Protein AF-A0A382GG70-F1 (afdb_monomer_lite)

Foldseek 3Di:
DPPFKDKDFPDPDFPQWAQADDDDPNRINPVRTPCVVGIDIDTRPPAAEFDCDPPFPGHDPPHPHYPVQGQPDELVRCCVVQVQQLPVVHPQVAKAAFHKYKFKFDAWDDPVVVVAWIWTWGAHPVGRIETETERPDDLCPDPPRVQQHPPPNLKIFMWMAGAIWGADNSGIYGYHYDPVRTGTDDIARLQFDWDFDQVDDAKDKAKDPDAAALVVQGFIWIKMWDHAQKFKWKFKFAPVRHGFATLDTDTHRTTTMGTQDDRNSTHSCHGPVRHRDDWDKMKIKMWIQHDVVRDIHIDIDIYTYDHDDD

pLDDT: mean 90.36, std 8.24, range [50.81, 98.44]

Radius of gyration: 28.44 Å; chains: 1; bounding box: 58×83×62 Å

Organism: NCBI:txid408172

Sequence (310 aa):
HGEDSTFMRISAEEIGENPTGGNGITGHNETSENLSESWQVILSPHIVYGCLNESAENYNPSANTDDGKCVDLTIQQIYSQYEDAITVPCDEGLSISGTTTMGLVVSYQDKSSSGGPKIITIEDNNGYQLDAVIWEWDPMSSETISQYVDHYNPTEYYVLIEGTLGVYNCSFQLEVAGEDDIIYYSEYSPQGNFIQDTTIVNVKINPAPFVIIPSMGERLDYSYSFPDDSRVIVRIFDLGGRFVTTLVDSYFKDGGSVMRDTDNAEWDGRDHLGQIVSPGTYIMHIEANQFHSGKSFNDYAPVVVGVRSN

Secondary structure (DSSP, 8-state):
--TTEEEEES-SS--S-BSSSSSSTTS-BGGG--HHHHEEEEEPP---BSB--TTSTTB-TT--B--S------HHHHHHHHHHHHSSSP-TT-EEEEEEEEEEEEEEEE-GGGT--EEEEEE-TTS-EEEEEESSS-GGG-TTTHHHH-TT-SSEEEEEEEEEEEEETTEEEEE--SGGGEEEEEEE-TT-EEEE-TT--S-EEEE-SSEE-GGGT--B-EEEEE-SSEEEEEEEEETT--EEEEEEEEEESS-EEEEESSTT-SB-SB-TTSPBPPSEEEEEEEEEEETTT--EEEEEEEEEE-----

Structure (mmCIF, N/CA/C/O backbone):
data_AF-A0A382GG70-F1
#
_entry.id   AF-A0A382GG70-F1
#
loop_
_atom_site.group_PDB
_atom_site.id
_atom_site.type_symbol
_atom_site.label_atom_id
_atom_site.label_alt_id
_atom_site.label_comp_id
_atom_site.label_asym_id
_atom_site.label_entity_id
_atom_site.label_seq_id
_atom_site.pdbx_PDB_ins_code
_atom_site.Cartn_x
_atom_site.Cartn_y
_atom_site.Cartn_z
_atom_site.occupancy
_atom_site.B_iso_or_equiv
_atom_site.auth_seq_id
_atom_site.auth_comp_id
_atom_site.auth_asym_id
_atom_site.auth_atom_id
_atom_site.pdbx_PDB_model_num
ATOM 1 N N . HIS A 1 1 ? -8.132 -38.458 -4.685 1.00 50.81 1 HIS A N 1
ATOM 2 C CA . HIS A 1 1 ? -7.182 -37.471 -5.218 1.00 50.81 1 HIS A CA 1
ATOM 3 C C . HIS A 1 1 ? -7.395 -36.196 -4.423 1.00 50.81 1 HIS A C 1
ATOM 5 O O . HIS A 1 1 ? -8.486 -35.642 -4.503 1.00 50.81 1 HIS A O 1
ATOM 11 N N . GLY A 1 2 ? -6.444 -35.835 -3.561 1.00 54.91 2 GLY A N 1
ATOM 12 C CA . GLY A 1 2 ? -6.381 -34.491 -2.972 1.00 54.91 2 GLY A CA 1
ATOM 13 C C . GLY A 1 2 ? -5.634 -33.545 -3.912 1.00 54.91 2 GLY A C 1
ATOM 14 O O . GLY A 1 2 ? -5.073 -34.016 -4.900 1.00 54.91 2 GLY A O 1
ATOM 15 N N . GLU A 1 3 ? -5.628 -32.246 -3.623 1.00 59.22 3 GLU A N 1
ATOM 16 C CA . GLU A 1 3 ? -4.947 -31.228 -4.444 1.00 59.22 3 GLU A CA 1
ATOM 17 C C . GLU A 1 3 ? -3.446 -31.526 -4.663 1.00 59.22 3 GLU A C 1
ATOM 19 O O . GLU A 1 3 ? -2.925 -31.230 -5.733 1.00 59.22 3 GLU A O 1
ATOM 24 N N . ASP A 1 4 ? -2.796 -32.257 -3.746 1.00 69.25 4 ASP A N 1
ATOM 25 C CA . ASP A 1 4 ? -1.342 -32.508 -3.769 1.00 69.25 4 ASP A CA 1
ATOM 26 C C . ASP A 1 4 ? -0.931 -33.951 -4.121 1.00 69.25 4 ASP A C 1
ATOM 28 O O . ASP A 1 4 ? 0.158 -34.410 -3.772 1.00 69.25 4 ASP A O 1
ATOM 32 N N . SER A 1 5 ? -1.794 -34.738 -4.766 1.00 75.62 5 SER A N 1
ATOM 33 C CA . SER A 1 5 ? -1.514 -36.168 -4.986 1.00 75.62 5 SER A CA 1
ATOM 34 C C . SER A 1 5 ? -2.012 -36.655 -6.334 1.00 75.62 5 SER A C 1
ATOM 36 O O . SER A 1 5 ? -3.187 -36.475 -6.610 1.00 75.62 5 SER A O 1
ATOM 38 N N . THR A 1 6 ? -1.179 -37.338 -7.120 1.00 77.19 6 THR A N 1
ATOM 39 C CA . THR A 1 6 ? -1.583 -37.949 -8.399 1.00 77.19 6 THR A CA 1
ATOM 40 C C . THR A 1 6 ? -1.376 -39.464 -8.394 1.00 77.19 6 THR A C 1
ATOM 42 O O . THR A 1 6 ? -0.576 -39.999 -7.623 1.00 77.19 6 THR A O 1
ATOM 45 N N . PHE A 1 7 ? -2.127 -40.177 -9.234 1.00 82.38 7 PHE A N 1
ATOM 46 C CA . PHE A 1 7 ? -1.981 -41.620 -9.408 1.00 82.38 7 PHE A CA 1
ATOM 47 C C . PHE A 1 7 ? -0.938 -41.901 -10.489 1.00 82.38 7 PHE A C 1
ATOM 49 O O . PHE A 1 7 ? -1.082 -41.477 -11.634 1.00 82.38 7 PHE A O 1
ATOM 56 N N . MET A 1 8 ? 0.100 -42.647 -10.129 1.00 82.31 8 MET A N 1
ATOM 57 C CA . MET A 1 8 ? 1.122 -43.127 -11.050 1.00 82.31 8 MET A CA 1
ATOM 58 C C . MET A 1 8 ? 1.038 -44.648 -11.129 1.00 82.31 8 MET A C 1
ATOM 60 O O . MET A 1 8 ? 1.011 -45.331 -10.104 1.00 82.31 8 MET A O 1
ATOM 64 N N . ARG A 1 9 ? 1.022 -45.185 -12.350 1.00 84.38 9 ARG A N 1
ATOM 65 C CA . ARG A 1 9 ? 1.081 -46.631 -12.568 1.00 84.38 9 ARG A CA 1
ATOM 66 C C . ARG A 1 9 ? 2.462 -47.148 -12.159 1.00 84.38 9 ARG A C 1
ATOM 68 O O . ARG A 1 9 ? 3.471 -46.599 -12.597 1.00 84.38 9 ARG A O 1
ATOM 75 N N . ILE A 1 10 ? 2.510 -48.185 -11.326 1.00 83.12 10 ILE A N 1
ATOM 76 C CA . ILE A 1 10 ? 3.765 -48.777 -10.829 1.00 83.12 10 ILE A CA 1
ATOM 77 C C . ILE A 1 10 ? 4.470 -49.552 -11.951 1.00 83.12 10 ILE A C 1
ATOM 79 O O . ILE A 1 10 ? 5.696 -49.571 -12.032 1.00 83.12 10 ILE A O 1
ATOM 83 N N . SER A 1 11 ? 3.689 -50.191 -12.823 1.00 76.06 11 SER A N 1
ATOM 84 C CA . SER A 1 11 ? 4.164 -51.098 -13.866 1.00 76.06 11 SER A CA 1
ATOM 85 C C . SER A 1 11 ? 3.199 -51.114 -15.052 1.00 76.06 11 SER A C 1
ATOM 87 O O . SER A 1 11 ? 2.027 -50.796 -14.901 1.00 76.06 11 SER A O 1
ATOM 89 N N . ALA A 1 12 ? 3.677 -51.501 -16.236 1.00 74.62 12 ALA A N 1
ATOM 90 C CA . ALA A 1 12 ? 2.809 -51.781 -17.381 1.00 74.62 12 ALA A CA 1
ATOM 91 C C . ALA A 1 12 ? 2.093 -53.144 -17.277 1.00 74.62 12 ALA A C 1
ATOM 93 O O . ALA A 1 12 ? 1.240 -53.438 -18.109 1.00 74.62 12 ALA A O 1
ATOM 94 N N . GLU A 1 13 ? 2.460 -53.969 -16.291 1.00 76.50 13 GLU A N 1
ATOM 95 C CA . GLU A 1 13 ? 1.815 -55.249 -16.001 1.00 76.50 13 GLU A CA 1
ATOM 96 C C . GLU A 1 13 ? 0.549 -55.049 -15.162 1.00 76.50 13 GLU A C 1
ATOM 98 O O . GLU A 1 13 ? 0.570 -54.384 -14.125 1.00 76.50 13 GLU A O 1
ATOM 103 N N . GLU A 1 14 ? -0.544 -55.660 -15.608 1.00 73.12 14 GLU A N 1
ATOM 104 C CA . GLU A 1 14 ? -1.851 -55.626 -14.948 1.00 73.12 14 GLU A CA 1
ATOM 105 C C . GLU A 1 14 ? -1.940 -56.742 -13.915 1.00 73.12 14 GLU A C 1
ATOM 107 O O . GLU A 1 14 ? -1.609 -57.899 -14.189 1.00 73.12 14 GLU A O 1
ATOM 112 N N . ILE A 1 15 ? -2.374 -56.398 -12.702 1.00 77.81 15 ILE A N 1
ATOM 113 C CA . ILE A 1 15 ? -2.395 -57.321 -11.566 1.00 77.81 15 ILE A CA 1
ATOM 114 C C . ILE A 1 15 ? -3.840 -57.664 -11.213 1.00 77.81 15 ILE A C 1
ATOM 116 O O . ILE A 1 15 ? -4.671 -56.782 -11.010 1.00 77.81 15 ILE A O 1
ATOM 120 N N . GLY A 1 16 ? -4.135 -58.961 -11.091 1.00 75.06 16 GLY A N 1
ATOM 121 C CA . GLY A 1 16 ? -5.429 -59.446 -10.596 1.00 75.06 16 GLY A CA 1
ATOM 122 C C . GLY A 1 16 ? -6.588 -59.367 -11.595 1.00 75.06 16 GLY A C 1
ATOM 123 O O . GLY A 1 16 ? -7.733 -59.568 -11.199 1.00 75.06 16 GLY A O 1
ATOM 124 N N . GLU A 1 17 ? -6.303 -59.112 -12.871 1.00 79.00 17 GLU A N 1
ATOM 125 C CA . GLU A 1 17 ? -7.314 -59.017 -13.922 1.00 79.00 17 GLU A CA 1
ATOM 126 C C . GLU A 1 17 ? -7.911 -60.392 -14.295 1.00 79.00 17 GLU A C 1
ATOM 128 O O . GLU A 1 17 ? -7.212 -61.407 -14.375 1.00 79.00 17 GLU A O 1
ATOM 133 N N . ASN A 1 18 ? -9.218 -60.439 -14.569 1.00 78.00 18 ASN A N 1
ATOM 134 C CA . ASN A 1 18 ? -9.862 -61.616 -15.145 1.00 78.00 18 ASN A CA 1
ATOM 135 C C . ASN A 1 18 ? -9.543 -61.729 -16.649 1.00 78.00 18 ASN A C 1
ATOM 137 O O . ASN A 1 18 ? -9.935 -60.851 -17.421 1.00 78.00 18 ASN A O 1
ATOM 141 N N . PRO A 1 19 ? -8.960 -62.852 -17.111 1.00 75.50 19 PRO A N 1
ATOM 142 C CA . PRO A 1 19 ? -8.458 -62.993 -18.481 1.00 75.50 19 PRO A CA 1
ATOM 143 C C . PRO A 1 19 ? -9.557 -63.198 -19.536 1.00 75.50 19 PRO A C 1
ATOM 145 O O . PRO A 1 19 ? -9.267 -63.373 -20.716 1.00 75.50 19 PRO A O 1
ATOM 148 N N . THR A 1 20 ? -10.830 -63.251 -19.135 1.00 76.75 20 THR A N 1
ATOM 149 C CA . THR A 1 20 ? -11.948 -63.537 -20.041 1.00 76.75 20 THR A CA 1
ATOM 150 C C . THR A 1 20 ? -13.197 -62.763 -19.655 1.00 76.75 20 THR A C 1
ATOM 152 O O . THR A 1 20 ? -13.479 -62.595 -18.469 1.00 76.75 20 THR A O 1
ATOM 155 N N . GLY A 1 21 ? -14.010 -62.416 -20.655 1.00 74.69 21 GLY A N 1
ATOM 156 C CA . GLY A 1 21 ? -15.344 -61.844 -20.447 1.00 74.69 21 GLY A CA 1
ATOM 157 C C . GLY A 1 21 ? -15.339 -60.336 -20.219 1.00 74.69 21 GLY A C 1
ATOM 158 O O . GLY A 1 21 ? -16.271 -59.818 -19.607 1.00 74.69 21 GLY A O 1
ATOM 159 N N . GLY A 1 22 ? -14.298 -59.650 -20.684 1.00 75.06 22 GLY A N 1
ATOM 160 C CA . GLY A 1 22 ? -14.134 -58.224 -20.475 1.00 75.06 22 GLY A CA 1
ATOM 161 C C . GLY A 1 22 ? -14.137 -57.378 -21.742 1.00 75.06 22 GLY A C 1
ATOM 162 O O . GLY A 1 22 ? -14.420 -57.849 -22.844 1.00 75.06 22 GLY A O 1
ATOM 163 N N . ASN A 1 23 ? -13.873 -56.092 -21.542 1.00 74.94 23 ASN A N 1
ATOM 164 C CA . ASN A 1 23 ? -13.916 -55.022 -22.535 1.00 74.94 23 ASN A CA 1
ATOM 165 C C . ASN A 1 23 ? -12.528 -54.615 -23.068 1.00 74.94 23 ASN A C 1
ATOM 167 O O . ASN A 1 23 ? -12.441 -53.638 -23.812 1.00 74.94 23 ASN A O 1
ATOM 171 N N . GLY A 1 24 ? -11.473 -55.342 -22.697 1.00 70.69 24 GLY A N 1
ATOM 172 C CA . GLY A 1 24 ? -10.102 -55.110 -23.136 1.00 70.69 24 GLY A CA 1
ATOM 173 C C . GLY A 1 24 ? -9.831 -55.553 -24.570 1.00 70.69 24 GLY A C 1
ATOM 174 O O . GLY A 1 24 ? -10.514 -56.423 -25.117 1.00 70.69 24 GLY A O 1
ATOM 175 N N . ILE A 1 25 ? -8.792 -54.988 -25.192 1.00 72.06 25 ILE A N 1
ATOM 176 C CA . ILE A 1 25 ? -8.402 -55.315 -26.580 1.00 72.06 25 ILE A CA 1
ATOM 177 C C . ILE A 1 25 ? -7.950 -56.777 -26.739 1.00 72.06 25 ILE A C 1
ATOM 179 O O . ILE A 1 25 ? -8.076 -57.360 -27.815 1.00 72.06 25 ILE A O 1
ATOM 183 N N . THR A 1 26 ? -7.471 -57.388 -25.656 1.00 77.31 26 THR A N 1
ATOM 184 C CA . THR A 1 26 ? -7.099 -58.808 -25.557 1.00 77.31 26 THR A CA 1
ATOM 185 C C . THR A 1 26 ? -8.249 -59.697 -25.062 1.00 77.31 26 THR A C 1
ATOM 187 O O . THR A 1 26 ? -8.077 -60.909 -24.950 1.00 77.31 26 THR A O 1
ATOM 190 N N . GLY A 1 27 ? -9.436 -59.131 -24.802 1.00 71.75 27 GLY A N 1
ATOM 191 C CA . GLY A 1 27 ? -10.614 -59.840 -24.280 1.00 71.75 27 GLY A CA 1
ATOM 192 C C . GLY A 1 27 ? -10.642 -60.009 -22.756 1.00 71.75 27 GLY A C 1
ATOM 193 O O . GLY A 1 27 ? -11.562 -60.648 -22.225 1.00 71.75 27 GLY A O 1
ATOM 194 N N . HIS A 1 28 ? -9.657 -59.438 -22.063 1.00 79.69 28 HIS A N 1
ATOM 195 C CA . HIS A 1 28 ? -9.610 -59.380 -20.609 1.00 79.69 28 HIS A CA 1
ATOM 196 C C . HIS A 1 28 ? -10.554 -58.301 -20.035 1.00 79.69 28 HIS A C 1
ATOM 198 O O . HIS A 1 28 ? -11.085 -57.463 -20.775 1.00 79.69 28 HIS A O 1
ATOM 204 N N . ASN A 1 29 ? -10.843 -58.372 -18.730 1.00 79.62 29 ASN A N 1
ATOM 205 C CA . ASN A 1 29 ? -11.698 -57.420 -18.015 1.00 79.62 29 ASN A CA 1
ATOM 206 C C . ASN A 1 29 ? -10.903 -56.320 -17.307 1.00 79.62 29 ASN A C 1
ATOM 208 O O . ASN A 1 29 ? -10.646 -56.404 -16.105 1.00 79.62 29 ASN A O 1
ATOM 212 N N . GLU A 1 30 ? -10.699 -55.227 -18.035 1.00 74.00 30 GLU A N 1
ATOM 213 C CA . GLU A 1 30 ? -9.968 -54.022 -17.621 1.00 74.00 30 GLU A CA 1
ATOM 214 C C . GLU A 1 30 ? -10.487 -53.412 -16.305 1.00 74.00 30 GLU A C 1
ATOM 216 O O . GLU A 1 30 ? -9.768 -52.742 -15.575 1.00 74.00 30 GLU A O 1
ATOM 221 N N . THR A 1 31 ? -11.758 -53.648 -15.956 1.00 76.69 31 THR A N 1
ATOM 222 C CA . THR A 1 31 ? -12.357 -53.132 -14.708 1.00 76.69 31 THR A CA 1
ATOM 223 C C . THR A 1 31 ? -12.092 -54.006 -13.481 1.00 76.69 31 THR A C 1
ATOM 225 O O . THR A 1 31 ? -12.519 -53.661 -12.380 1.00 76.69 31 THR A O 1
ATOM 228 N N . SER A 1 32 ? -11.425 -55.149 -13.659 1.00 80.12 32 SER A N 1
ATOM 229 C CA . SER A 1 32 ? -11.103 -56.098 -12.586 1.00 80.12 32 SER A CA 1
ATOM 230 C C . SER A 1 32 ? -9.663 -56.010 -12.084 1.00 80.12 32 SER A C 1
ATOM 232 O O . SER A 1 32 ? -9.294 -56.775 -11.198 1.00 80.12 32 SER A O 1
ATOM 234 N N . GLU A 1 33 ? -8.871 -55.075 -12.612 1.00 79.94 33 GLU A N 1
ATOM 235 C CA . GLU A 1 33 ? -7.517 -54.813 -12.131 1.00 79.94 33 GLU A CA 1
ATOM 236 C C . GLU A 1 33 ? -7.514 -54.424 -10.640 1.00 79.94 33 GLU A C 1
ATOM 238 O O . GLU A 1 33 ? -8.332 -53.627 -10.165 1.00 79.94 33 GLU A O 1
ATOM 243 N N . ASN A 1 34 ? -6.552 -54.962 -9.889 1.00 84.06 34 ASN A N 1
ATOM 244 C CA . ASN A 1 34 ? -6.295 -54.548 -8.519 1.00 84.06 34 ASN A CA 1
ATOM 245 C C . ASN A 1 34 ? -5.516 -53.227 -8.499 1.00 84.06 34 ASN A C 1
ATOM 247 O O . ASN A 1 34 ? -4.292 -53.195 -8.359 1.00 84.06 34 ASN A O 1
ATOM 251 N N . LEU A 1 35 ? -6.261 -52.124 -8.569 1.00 81.25 35 LEU A N 1
ATOM 252 C CA . LEU A 1 35 ? -5.703 -50.772 -8.574 1.00 81.25 35 LEU A CA 1
ATOM 253 C C . LEU A 1 35 ? -4.807 -50.468 -7.361 1.00 81.25 35 LEU A C 1
ATOM 255 O O . LEU A 1 35 ? -3.920 -49.631 -7.464 1.00 81.25 35 LEU A O 1
ATOM 259 N N . SER A 1 36 ? -5.004 -51.138 -6.219 1.00 80.75 36 SER A N 1
ATOM 260 C CA . SER A 1 36 ? -4.171 -50.921 -5.025 1.00 80.75 36 SER A CA 1
ATOM 261 C C . SER A 1 36 ? -2.767 -51.528 -5.121 1.00 80.75 36 SER A C 1
ATOM 263 O O . SER A 1 36 ? -1.890 -51.151 -4.347 1.00 80.75 36 SER A O 1
ATOM 265 N N . GLU A 1 37 ? -2.554 -52.448 -6.065 1.00 81.81 37 GLU A N 1
ATOM 266 C CA . GLU A 1 37 ? -1.271 -53.121 -6.295 1.00 81.81 37 GLU A CA 1
ATOM 267 C C . GLU A 1 37 ? -0.576 -52.650 -7.578 1.00 81.81 37 GLU A C 1
ATOM 269 O O . GLU A 1 37 ? 0.648 -52.732 -7.661 1.00 81.81 37 GLU A O 1
ATOM 274 N N . SER A 1 38 ? -1.319 -52.145 -8.568 1.00 83.06 38 SER A N 1
ATOM 275 C CA . SER A 1 38 ? -0.753 -51.669 -9.839 1.00 83.06 38 SER A CA 1
ATOM 276 C C . SER A 1 38 ? -0.605 -50.147 -9.935 1.00 83.06 38 SER A C 1
ATOM 278 O O . SER A 1 38 ? 0.112 -49.650 -10.811 1.00 83.06 38 SER A O 1
ATOM 280 N N . TRP A 1 39 ? -1.201 -49.393 -9.006 1.00 84.25 39 TRP A N 1
ATOM 281 C CA . TRP A 1 39 ? -1.078 -47.940 -8.919 1.00 84.25 39 TRP A CA 1
ATOM 282 C C . TRP A 1 39 ? -0.562 -47.505 -7.553 1.00 84.25 39 TRP A C 1
ATOM 284 O O . TRP A 1 39 ? -0.931 -48.047 -6.515 1.00 84.25 39 TRP A O 1
ATOM 294 N N . GLN A 1 40 ? 0.268 -46.468 -7.559 1.00 87.38 40 GLN A N 1
ATOM 295 C CA . GLN A 1 40 ? 0.688 -45.764 -6.358 1.00 87.38 40 GLN A CA 1
ATOM 296 C C . GLN A 1 40 ? 0.191 -44.323 -6.401 1.00 87.38 40 GLN A C 1
ATOM 298 O O . GLN A 1 40 ? 0.079 -43.709 -7.464 1.00 87.38 40 GLN A O 1
ATOM 303 N N . VAL A 1 41 ? -0.078 -43.770 -5.225 1.00 83.31 41 VAL A N 1
ATOM 304 C CA . VAL A 1 41 ? -0.307 -42.337 -5.067 1.00 83.31 41 VAL A CA 1
ATOM 305 C C . VAL A 1 41 ? 1.050 -41.689 -4.840 1.00 83.31 41 VAL A C 1
ATOM 307 O O . VAL A 1 41 ? 1.715 -41.989 -3.849 1.00 83.31 41 VAL A O 1
ATOM 310 N N . ILE A 1 42 ? 1.466 -40.817 -5.752 1.00 79.94 42 ILE A N 1
ATOM 311 C CA . ILE A 1 42 ? 2.633 -39.961 -5.542 1.00 79.94 42 ILE A CA 1
ATOM 312 C C . ILE A 1 42 ? 2.162 -38.584 -5.096 1.00 79.94 42 ILE A C 1
ATOM 314 O O . ILE A 1 42 ? 1.114 -38.101 -5.530 1.00 79.94 42 ILE A O 1
ATOM 318 N N . LEU A 1 43 ? 2.954 -37.946 -4.243 1.00 76.25 43 LEU A N 1
ATOM 319 C CA . LEU A 1 43 ? 2.767 -36.537 -3.936 1.00 76.25 43 LEU A CA 1
ATOM 320 C C . LEU A 1 43 ? 3.191 -35.731 -5.165 1.00 76.25 43 LEU A C 1
ATOM 322 O O . LEU A 1 43 ? 4.301 -35.915 -5.671 1.00 76.25 43 LEU A O 1
ATOM 326 N N . SER A 1 44 ? 2.304 -34.871 -5.657 1.00 69.31 44 SER A N 1
ATOM 327 C CA . SER A 1 44 ? 2.720 -33.833 -6.594 1.00 69.31 44 SER A CA 1
ATOM 328 C C . SER A 1 44 ? 3.588 -32.861 -5.797 1.00 69.31 44 SER A C 1
ATOM 330 O O . SER A 1 44 ? 3.136 -32.421 -4.737 1.00 69.31 44 SER A O 1
ATOM 332 N N . PRO A 1 45 ? 4.829 -32.546 -6.216 1.00 70.06 45 PRO A N 1
ATOM 333 C CA . PRO A 1 45 ? 5.584 -31.509 -5.534 1.00 70.06 45 PRO A CA 1
ATOM 334 C C . PRO A 1 45 ? 4.760 -30.226 -5.620 1.00 70.06 45 PRO A C 1
ATOM 336 O O . PRO A 1 45 ? 4.374 -29.802 -6.708 1.00 70.06 45 PRO A O 1
ATOM 339 N N . HIS A 1 46 ? 4.432 -29.664 -4.462 1.00 73.44 46 HIS A N 1
ATOM 340 C CA . HIS A 1 46 ? 3.762 -28.380 -4.384 1.00 73.44 46 HIS A CA 1
ATOM 341 C C . HIS A 1 46 ? 4.712 -27.340 -4.986 1.00 73.44 46 HIS A C 1
ATOM 343 O O . HIS A 1 46 ? 5.785 -27.097 -4.432 1.00 73.44 46 HIS A O 1
ATOM 349 N N . ILE A 1 47 ? 4.379 -26.814 -6.166 1.00 80.25 47 ILE A N 1
ATOM 350 C CA . ILE A 1 47 ? 5.194 -25.803 -6.838 1.00 80.25 47 ILE A CA 1
ATOM 351 C C . ILE A 1 47 ? 4.856 -24.458 -6.208 1.00 80.25 47 ILE A C 1
ATOM 353 O O . ILE A 1 47 ? 3.722 -23.995 -6.304 1.00 80.25 47 ILE A O 1
ATOM 357 N N . VAL A 1 48 ? 5.852 -23.847 -5.573 1.00 83.00 48 VAL A N 1
ATOM 358 C CA . VAL A 1 48 ? 5.756 -22.487 -5.046 1.00 83.00 48 VAL A CA 1
ATOM 359 C C . VAL A 1 48 ? 6.567 -2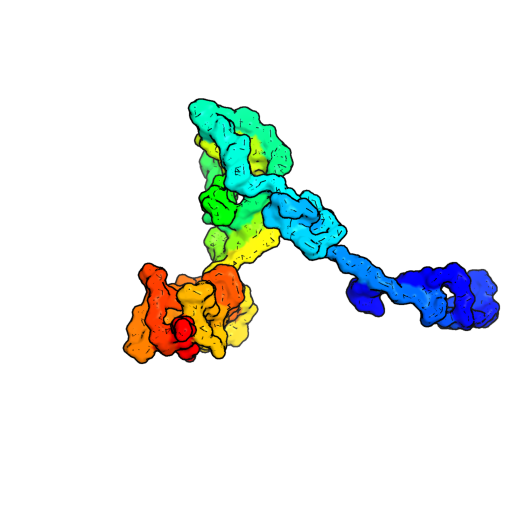1.602 -5.975 1.00 83.00 48 VAL A C 1
ATOM 361 O O . VAL A 1 48 ? 7.790 -21.741 -6.053 1.00 83.00 48 VAL A O 1
ATOM 364 N N . TYR A 1 49 ? 5.869 -20.728 -6.691 1.00 85.19 49 TYR A N 1
ATOM 365 C CA . TYR A 1 49 ? 6.484 -19.719 -7.541 1.00 85.19 49 TYR A CA 1
ATOM 366 C C . TYR A 1 49 ? 6.982 -18.536 -6.703 1.00 85.19 49 TYR A C 1
ATOM 368 O O . TYR A 1 49 ? 6.348 -18.156 -5.715 1.00 85.19 49 TYR A O 1
ATOM 376 N N . GLY A 1 50 ? 8.117 -17.967 -7.093 1.00 87.75 50 GLY A N 1
ATOM 377 C CA . GLY A 1 50 ? 8.659 -16.743 -6.512 1.00 87.75 50 GLY A CA 1
ATOM 378 C C . GLY A 1 50 ? 10.129 -16.555 -6.863 1.00 87.75 50 GLY A C 1
ATOM 379 O O . GLY A 1 50 ? 10.780 -17.477 -7.357 1.00 87.75 50 GLY A O 1
ATOM 380 N N . CYS A 1 51 ? 10.665 -15.378 -6.555 1.00 93.00 51 CYS A N 1
ATOM 381 C CA . CYS A 1 51 ? 12.066 -15.086 -6.808 1.00 93.00 51 CYS A CA 1
ATOM 382 C C . CYS A 1 51 ? 12.994 -15.998 -5.984 1.00 93.00 51 CYS A C 1
ATOM 384 O O . CYS A 1 51 ? 12.906 -16.048 -4.754 1.00 93.00 51 CYS A O 1
ATOM 386 N N . LEU A 1 52 ? 13.917 -16.686 -6.667 1.00 93.94 52 LEU A N 1
ATOM 387 C CA . LEU A 1 52 ? 14.918 -17.571 -6.049 1.00 93.94 52 LEU A CA 1
ATOM 388 C C . LEU A 1 52 ? 16.250 -16.869 -5.729 1.00 93.94 52 LEU A C 1
ATOM 390 O O . LEU A 1 52 ? 17.140 -17.476 -5.132 1.00 93.94 52 LEU A O 1
ATOM 394 N N . ASN A 1 53 ? 16.421 -15.610 -6.138 1.00 93.69 53 ASN A N 1
ATOM 395 C CA . ASN A 1 53 ? 17.639 -14.846 -5.884 1.00 93.69 53 ASN A CA 1
ATOM 396 C C . ASN A 1 53 ? 17.633 -14.269 -4.460 1.00 93.69 53 ASN A C 1
ATOM 398 O O . ASN A 1 53 ? 16.947 -13.290 -4.201 1.00 93.69 53 ASN A O 1
ATOM 402 N N . GLU A 1 54 ? 18.457 -14.821 -3.565 1.00 92.12 54 GLU A N 1
ATOM 403 C CA . GLU A 1 54 ? 18.587 -14.376 -2.163 1.00 92.12 54 GLU A CA 1
ATOM 404 C C . GLU A 1 54 ? 19.011 -12.906 -1.989 1.00 92.12 54 GLU A C 1
ATOM 406 O O . GLU A 1 54 ? 18.875 -12.357 -0.899 1.00 92.12 54 GLU A O 1
ATOM 411 N N . SER A 1 55 ? 19.568 -12.274 -3.029 1.00 89.44 55 SER A N 1
ATOM 412 C CA . SER A 1 55 ? 19.963 -10.858 -2.995 1.00 89.44 55 SER A CA 1
ATOM 413 C C . SER A 1 55 ? 18.868 -9.903 -3.479 1.00 89.44 55 SER A C 1
ATOM 415 O O . SER A 1 55 ? 19.058 -8.694 -3.376 1.00 89.44 55 SER A O 1
ATOM 417 N N . ALA A 1 56 ? 17.767 -10.421 -4.030 1.00 89.81 56 ALA A N 1
ATOM 418 C CA . ALA A 1 56 ? 16.650 -9.610 -4.498 1.00 89.81 56 ALA A CA 1
ATOM 419 C C . ALA A 1 56 ? 15.732 -9.216 -3.332 1.00 89.81 56 ALA A C 1
ATOM 421 O O . ALA A 1 56 ? 15.496 -10.009 -2.419 1.00 89.81 56 ALA A O 1
ATOM 422 N N . GLU A 1 57 ? 15.161 -8.011 -3.398 1.00 87.25 57 GLU A N 1
ATOM 423 C CA . GLU A 1 57 ? 14.256 -7.480 -2.364 1.00 87.25 57 GLU A CA 1
ATOM 424 C C . GLU A 1 57 ? 13.003 -8.357 -2.181 1.00 87.25 57 GLU A C 1
ATOM 426 O O . GLU A 1 57 ? 12.465 -8.481 -1.083 1.00 87.25 57 GLU A O 1
ATOM 431 N N . ASN A 1 58 ? 12.567 -9.025 -3.252 1.00 89.50 58 ASN A N 1
ATOM 432 C CA . ASN A 1 58 ? 11.401 -9.900 -3.272 1.00 89.50 58 ASN A CA 1
ATOM 433 C C . ASN A 1 58 ? 11.732 -11.403 -3.188 1.00 89.50 58 ASN A C 1
ATOM 435 O O . ASN A 1 58 ? 10.934 -12.237 -3.625 1.00 89.50 58 ASN A O 1
ATOM 439 N N . TYR A 1 59 ? 12.901 -11.768 -2.649 1.00 91.25 59 TYR A N 1
ATOM 440 C CA . TYR A 1 59 ? 13.278 -13.166 -2.434 1.00 91.25 59 TYR A CA 1
ATOM 441 C C . TYR A 1 59 ? 12.225 -13.927 -1.615 1.00 91.25 59 TYR A C 1
ATOM 443 O O . TYR A 1 59 ? 11.873 -13.531 -0.500 1.00 91.25 59 TYR A O 1
ATOM 451 N N . ASN A 1 60 ? 11.776 -15.074 -2.129 1.00 86.44 60 ASN A N 1
ATOM 452 C CA . ASN A 1 60 ? 10.850 -15.951 -1.421 1.00 86.44 60 ASN A CA 1
ATOM 453 C C . ASN A 1 60 ? 11.556 -17.255 -0.996 1.00 86.44 60 ASN A C 1
ATOM 455 O O . ASN A 1 60 ? 11.718 -18.153 -1.821 1.00 86.44 60 ASN A O 1
ATOM 459 N N . PRO A 1 61 ? 11.894 -17.445 0.296 1.00 90.94 61 PRO A N 1
ATOM 460 C CA . PRO A 1 61 ? 12.569 -18.659 0.769 1.00 90.94 61 PRO A CA 1
ATOM 461 C C . PRO A 1 61 ? 11.711 -19.930 0.691 1.00 90.94 61 PRO A C 1
ATOM 463 O O . PRO A 1 61 ? 12.231 -21.032 0.866 1.00 90.94 61 PRO A O 1
ATOM 466 N N . SER A 1 62 ? 10.398 -19.795 0.474 1.00 86.94 62 SER A N 1
ATOM 467 C CA . SER A 1 62 ? 9.491 -20.930 0.269 1.00 86.94 62 SER A CA 1
ATOM 468 C C . SER A 1 62 ? 9.337 -21.297 -1.207 1.00 86.94 62 SER A C 1
ATOM 470 O O . SER A 1 62 ? 8.798 -22.366 -1.499 1.00 86.94 62 SER A O 1
ATOM 472 N N . ALA A 1 63 ? 9.786 -20.437 -2.130 1.00 89.00 63 ALA A N 1
ATOM 473 C CA . ALA A 1 63 ? 9.726 -20.704 -3.557 1.00 89.00 63 ALA A CA 1
ATOM 474 C C . ALA A 1 63 ? 10.678 -21.843 -3.941 1.00 89.00 63 ALA A C 1
ATOM 476 O O . ALA A 1 63 ? 11.801 -21.953 -3.451 1.00 89.00 63 ALA A O 1
ATOM 477 N N . ASN A 1 64 ? 10.213 -22.714 -4.832 1.00 90.00 64 ASN A N 1
ATOM 478 C CA . ASN A 1 64 ? 11.008 -23.800 -5.406 1.00 90.00 64 ASN A CA 1
ATOM 479 C C . ASN A 1 64 ? 11.062 -23.752 -6.937 1.00 90.00 64 ASN A C 1
ATOM 481 O O . ASN A 1 64 ? 11.735 -24.580 -7.550 1.00 90.00 64 ASN A O 1
ATOM 485 N N . THR A 1 65 ? 10.359 -22.796 -7.542 1.00 90.94 65 THR A N 1
ATOM 486 C CA . THR A 1 65 ? 10.355 -22.531 -8.977 1.00 90.94 65 THR A CA 1
ATOM 487 C C . THR A 1 65 ? 10.395 -21.022 -9.182 1.00 90.94 65 THR A C 1
ATOM 489 O O . THR A 1 65 ? 9.582 -20.306 -8.608 1.00 90.94 65 THR A O 1
ATOM 492 N N . ASP A 1 66 ? 11.348 -20.555 -9.986 1.00 91.31 66 ASP A N 1
ATOM 493 C CA . ASP A 1 66 ? 11.490 -19.135 -10.314 1.00 91.31 66 ASP A CA 1
ATOM 494 C C . ASP A 1 66 ? 10.277 -18.655 -11.122 1.00 91.31 66 ASP A C 1
ATOM 496 O O . ASP A 1 66 ? 9.844 -19.332 -12.061 1.00 91.31 66 ASP A O 1
ATOM 500 N N . ASP A 1 67 ? 9.717 -17.511 -10.743 1.00 86.81 67 ASP A N 1
ATOM 501 C CA . ASP A 1 67 ? 8.633 -16.854 -11.474 1.00 86.81 67 ASP A CA 1
ATOM 502 C C . ASP A 1 67 ? 9.141 -15.863 -12.532 1.00 86.81 67 ASP A C 1
ATOM 504 O O . ASP A 1 67 ? 8.344 -15.351 -13.319 1.00 86.81 67 ASP A O 1
ATOM 508 N N . GLY A 1 68 ? 10.458 -15.636 -12.588 1.00 86.94 68 GLY A N 1
ATOM 509 C CA . GLY A 1 68 ? 11.104 -14.716 -13.517 1.00 86.94 68 GLY A CA 1
ATOM 510 C C . GLY A 1 68 ? 10.905 -13.246 -13.157 1.00 86.94 68 GLY A C 1
ATOM 511 O O . GLY A 1 68 ? 11.169 -12.393 -13.998 1.00 86.94 68 GLY A O 1
ATOM 512 N N . LYS A 1 69 ? 10.434 -12.941 -11.942 1.00 86.19 69 LYS A N 1
ATOM 513 C CA . LYS A 1 69 ? 10.070 -11.588 -11.497 1.00 86.19 69 LYS A CA 1
ATOM 514 C C . LYS A 1 69 ? 10.953 -11.094 -10.354 1.00 86.19 69 LYS A C 1
ATOM 516 O O . LYS A 1 69 ? 10.495 -10.347 -9.498 1.00 86.19 69 LYS A O 1
ATOM 521 N N . CYS A 1 70 ? 12.205 -11.533 -10.282 1.00 92.12 70 CYS A N 1
ATOM 522 C CA . CYS A 1 70 ? 13.146 -11.017 -9.289 1.00 92.12 70 CYS A CA 1
ATOM 523 C C . CYS A 1 70 ? 13.408 -9.520 -9.497 1.00 92.12 70 CYS A C 1
ATOM 525 O O . CYS A 1 70 ? 13.628 -9.088 -10.622 1.00 92.12 70 CYS A O 1
ATOM 527 N N . VAL A 1 71 ? 13.427 -8.755 -8.406 1.00 93.31 71 VAL A N 1
ATOM 528 C CA . VAL A 1 71 ? 13.837 -7.347 -8.421 1.00 93.31 71 VAL A CA 1
ATOM 529 C C . VAL A 1 71 ? 15.353 -7.254 -8.531 1.00 93.31 71 VAL A C 1
ATOM 531 O O . VAL A 1 71 ? 16.072 -7.759 -7.666 1.00 93.31 71 VAL A O 1
ATOM 534 N N . ASP A 1 72 ? 15.828 -6.571 -9.568 1.00 90.62 72 ASP A N 1
ATOM 535 C CA . ASP A 1 72 ? 17.254 -6.369 -9.815 1.00 90.62 72 ASP A CA 1
ATOM 536 C C . ASP A 1 72 ? 17.848 -5.284 -8.916 1.00 90.62 72 ASP A C 1
ATOM 538 O O . ASP A 1 72 ? 18.948 -5.460 -8.389 1.00 90.62 72 ASP A O 1
ATOM 542 N N . LEU A 1 73 ? 17.142 -4.158 -8.754 1.00 93.81 73 LEU A N 1
ATOM 543 C CA . LEU A 1 73 ? 17.611 -3.004 -7.986 1.00 93.81 73 LEU A CA 1
ATOM 544 C C . LEU A 1 73 ? 16.485 -2.387 -7.153 1.00 93.81 73 LEU A C 1
ATOM 546 O O . LEU A 1 73 ? 15.397 -2.105 -7.658 1.00 93.81 73 LEU A O 1
ATOM 550 N N . THR A 1 74 ? 16.765 -2.075 -5.888 1.00 95.38 74 THR A N 1
ATOM 551 C CA . THR A 1 74 ? 15.924 -1.156 -5.106 1.00 95.38 74 THR A CA 1
ATOM 552 C C . THR A 1 74 ? 16.051 0.271 -5.640 1.00 95.38 74 THR A C 1
ATOM 554 O O . THR A 1 74 ? 17.032 0.617 -6.308 1.00 95.38 74 THR A O 1
ATOM 557 N N . ILE A 1 75 ? 15.090 1.140 -5.316 1.00 96.94 75 ILE A N 1
ATOM 558 C CA . ILE A 1 75 ? 15.148 2.544 -5.743 1.00 96.94 75 ILE A CA 1
ATOM 559 C C . ILE A 1 75 ? 16.416 3.209 -5.190 1.00 96.94 75 ILE A C 1
ATOM 561 O O . ILE A 1 75 ? 17.181 3.810 -5.944 1.00 96.94 75 ILE A O 1
ATOM 565 N N . GLN A 1 76 ? 16.729 3.021 -3.907 1.00 96.44 76 GLN A N 1
ATOM 566 C CA . GLN A 1 76 ? 17.994 3.470 -3.325 1.00 96.44 76 GLN A CA 1
ATOM 567 C C . GLN A 1 76 ? 19.223 2.966 -4.102 1.00 96.44 76 GLN A C 1
ATOM 569 O O . GLN A 1 76 ? 20.170 3.729 -4.314 1.00 96.44 76 GLN A O 1
ATOM 574 N N . GLN A 1 77 ? 19.236 1.699 -4.530 1.00 95.81 77 GLN A N 1
ATOM 575 C CA . GLN A 1 77 ? 20.351 1.148 -5.301 1.00 95.81 77 GLN A CA 1
ATOM 576 C C . GLN A 1 77 ? 20.499 1.841 -6.655 1.00 95.81 77 GLN A C 1
ATOM 578 O O . GLN A 1 77 ? 21.624 2.204 -6.993 1.00 95.81 77 GLN A O 1
ATOM 583 N N . ILE A 1 78 ? 19.399 2.120 -7.366 1.00 96.50 78 ILE A N 1
ATOM 584 C CA . ILE A 1 78 ? 19.409 2.917 -8.605 1.00 96.50 78 ILE A CA 1
ATOM 585 C C . ILE A 1 78 ? 20.099 4.264 -8.360 1.00 96.50 78 ILE A C 1
ATOM 587 O O . ILE A 1 78 ? 21.043 4.611 -9.073 1.00 96.50 78 ILE A O 1
ATOM 591 N N . TYR A 1 79 ? 19.695 4.981 -7.306 1.00 96.31 79 TYR A N 1
ATOM 592 C CA . TYR A 1 79 ? 20.308 6.262 -6.948 1.00 96.31 79 TYR A CA 1
ATOM 593 C C . TYR A 1 79 ? 21.801 6.137 -6.652 1.00 96.31 79 TYR A C 1
ATOM 595 O O . TYR A 1 79 ? 22.586 6.945 -7.136 1.00 96.31 79 TYR A O 1
ATOM 603 N N . SER A 1 80 ? 22.207 5.123 -5.887 1.00 95.75 80 SER A N 1
ATOM 604 C CA . SER A 1 80 ? 23.611 4.935 -5.505 1.00 95.75 80 SER A CA 1
ATOM 605 C C . SER A 1 80 ? 24.508 4.457 -6.652 1.00 95.75 80 SER A C 1
ATOM 607 O O . SER A 1 80 ? 25.688 4.792 -6.698 1.00 95.75 80 SER A O 1
ATOM 609 N N . GLN A 1 81 ? 23.964 3.666 -7.577 1.00 95.50 81 GLN A N 1
ATOM 610 C CA . GLN A 1 81 ? 24.716 3.051 -8.666 1.00 95.50 81 GLN A CA 1
ATOM 611 C C . GLN A 1 81 ? 24.881 4.001 -9.852 1.00 95.50 81 GLN A C 1
ATOM 613 O O . GLN A 1 81 ? 25.901 3.946 -10.540 1.00 95.50 81 GLN A O 1
ATOM 618 N N . TYR A 1 82 ? 23.892 4.865 -10.085 1.00 95.44 82 TYR A N 1
ATOM 619 C CA . TYR A 1 82 ? 23.846 5.755 -11.242 1.00 95.44 82 TYR A CA 1
ATOM 620 C C . TYR A 1 82 ? 23.901 7.245 -10.870 1.00 95.44 82 TYR A C 1
ATOM 622 O O . TYR A 1 82 ? 23.610 8.073 -11.725 1.00 95.44 82 TYR A O 1
ATOM 630 N N . GLU A 1 83 ? 24.287 7.609 -9.639 1.00 95.12 83 GLU A N 1
ATOM 631 C CA . GLU A 1 83 ? 24.323 8.994 -9.115 1.00 95.12 83 GLU A CA 1
ATOM 632 C C . GLU A 1 83 ? 24.922 10.022 -10.099 1.00 95.12 83 GLU A C 1
ATOM 634 O O . GLU A 1 83 ? 24.404 11.132 -10.267 1.00 95.12 83 GLU A O 1
ATOM 639 N N . ASP A 1 84 ? 25.985 9.640 -10.810 1.00 94.44 84 ASP A N 1
ATOM 640 C CA . ASP A 1 84 ? 26.646 10.492 -11.803 1.00 94.44 84 ASP A CA 1
ATOM 641 C C . ASP A 1 84 ? 25.706 10.912 -12.951 1.00 94.44 84 ASP A C 1
ATOM 643 O O . ASP A 1 84 ? 25.825 12.022 -13.466 1.00 94.44 84 ASP A O 1
ATOM 647 N N . ALA A 1 85 ? 24.737 10.072 -13.329 1.00 95.31 85 ALA A N 1
ATOM 648 C CA . ALA A 1 85 ? 23.810 10.332 -14.431 1.00 95.31 85 ALA A CA 1
ATOM 649 C C . ALA A 1 85 ? 22.816 11.463 -14.127 1.00 95.31 85 ALA A C 1
ATOM 651 O O . ALA A 1 85 ? 22.364 12.141 -15.046 1.00 95.31 85 ALA A O 1
ATOM 652 N N . ILE A 1 86 ? 22.502 11.713 -12.853 1.00 94.88 86 ILE A N 1
ATOM 653 C CA . ILE A 1 86 ? 21.628 12.819 -12.424 1.00 94.88 86 ILE A CA 1
ATOM 654 C C . ILE A 1 86 ? 22.418 14.052 -11.955 1.00 94.88 86 ILE A C 1
ATOM 656 O O . ILE A 1 86 ? 21.834 15.102 -11.681 1.00 94.88 86 ILE A O 1
ATOM 660 N N . THR A 1 87 ? 23.750 13.974 -11.904 1.00 94.38 87 THR A N 1
ATOM 661 C CA . THR A 1 87 ? 24.613 15.088 -11.491 1.00 94.38 87 THR A CA 1
ATOM 662 C C . THR A 1 87 ? 24.805 16.086 -12.631 1.00 94.38 87 THR A C 1
ATOM 664 O O . THR A 1 87 ? 25.141 15.711 -13.744 1.00 94.38 87 THR A O 1
ATOM 667 N N . VAL A 1 88 ? 24.620 17.386 -12.374 1.00 91.75 88 VAL A N 1
ATOM 668 C CA . VAL A 1 88 ? 24.678 18.429 -13.417 1.00 91.75 88 VAL A CA 1
ATOM 669 C C . VAL A 1 88 ? 26.102 18.590 -13.994 1.00 91.75 88 VAL A C 1
ATOM 671 O O . VAL A 1 88 ? 27.030 18.861 -13.225 1.00 91.75 88 VAL A O 1
ATOM 674 N N . PRO A 1 89 ? 26.290 18.568 -15.332 1.00 93.25 89 PRO A N 1
ATOM 675 C CA . PRO A 1 89 ? 25.283 18.324 -16.371 1.00 93.25 89 PRO A CA 1
ATOM 676 C C . PRO A 1 89 ? 24.882 16.844 -16.440 1.00 93.25 89 PRO A C 1
ATOM 678 O O . PRO A 1 89 ? 25.738 15.994 -16.664 1.00 93.25 89 PRO A O 1
ATOM 681 N N . CYS A 1 90 ? 23.586 16.569 -16.269 1.00 94.56 90 CYS A N 1
ATOM 682 C CA . CYS A 1 90 ? 23.064 15.207 -16.213 1.00 94.56 90 CYS A CA 1
ATOM 683 C C . CYS A 1 90 ? 23.035 14.532 -17.593 1.00 94.56 90 CYS A C 1
ATOM 685 O O . CYS A 1 90 ? 22.992 15.202 -18.630 1.00 94.56 90 CYS A O 1
ATOM 687 N N . ASP A 1 91 ? 23.056 13.200 -17.591 1.00 95.12 91 ASP A N 1
ATOM 688 C CA . ASP A 1 91 ? 23.048 12.356 -18.784 1.00 95.12 91 ASP A CA 1
ATOM 689 C C . ASP A 1 91 ? 21.621 11.923 -19.149 1.00 95.12 91 ASP A C 1
ATOM 691 O O . ASP A 1 91 ? 21.183 10.819 -18.831 1.00 95.12 91 ASP A O 1
ATOM 695 N N . GLU A 1 92 ? 20.896 12.785 -19.867 1.00 93.81 92 GLU A N 1
ATOM 696 C CA . GLU A 1 92 ? 19.579 12.446 -20.442 1.00 93.81 92 GLU A CA 1
ATOM 697 C C . GLU A 1 92 ? 19.656 11.385 -21.563 1.00 93.81 92 GLU A C 1
ATOM 699 O O . GLU A 1 92 ? 18.638 11.010 -22.140 1.00 93.81 92 GLU A O 1
ATOM 704 N N . GLY A 1 93 ? 20.857 10.899 -21.903 1.00 93.62 93 GLY A N 1
ATOM 705 C CA . GLY A 1 93 ? 21.069 9.781 -22.819 1.00 93.62 93 GLY A CA 1
ATOM 706 C C . GLY A 1 93 ? 21.047 8.408 -22.144 1.00 93.62 93 GLY A C 1
ATOM 707 O O . GLY A 1 93 ? 21.100 7.401 -22.856 1.00 93.62 93 GLY A O 1
ATOM 708 N N . LEU A 1 94 ? 20.975 8.342 -20.807 1.00 95.00 94 LEU A N 1
ATOM 709 C CA . LEU A 1 94 ? 20.881 7.078 -20.079 1.00 95.00 94 LEU A CA 1
ATOM 710 C C . LEU A 1 94 ? 19.629 6.306 -20.515 1.00 95.00 94 LEU A C 1
ATOM 712 O O . LEU A 1 94 ? 18.515 6.823 -20.459 1.00 95.00 94 LEU A O 1
ATOM 716 N N . SER A 1 95 ? 19.822 5.055 -20.926 1.00 96.12 95 SER A N 1
ATOM 717 C CA . SER A 1 95 ? 18.740 4.149 -21.303 1.00 96.12 95 SER A CA 1
ATOM 718 C C . SER A 1 95 ? 19.145 2.716 -20.970 1.00 96.12 95 SER A C 1
ATOM 720 O O . SER A 1 95 ? 20.002 2.128 -21.636 1.00 96.12 95 SER A O 1
ATOM 722 N N . ILE A 1 96 ? 18.572 2.174 -19.896 1.00 96.00 96 ILE A N 1
ATOM 723 C CA . ILE A 1 96 ? 18.828 0.810 -19.420 1.00 96.00 96 ILE A CA 1
ATOM 724 C C . ILE A 1 96 ? 17.504 0.046 -19.417 1.00 96.00 96 ILE A C 1
ATOM 726 O O . ILE A 1 96 ? 16.690 0.181 -18.504 1.00 96.00 96 ILE A O 1
ATOM 730 N N . SER A 1 97 ? 17.277 -0.732 -20.473 1.00 94.75 97 SER A N 1
ATOM 731 C CA . SER A 1 97 ? 16.079 -1.562 -20.634 1.00 94.75 97 SER A CA 1
ATOM 732 C C . SER A 1 97 ? 16.082 -2.779 -19.711 1.00 94.75 97 SER A C 1
ATOM 734 O O . SER A 1 97 ? 17.146 -3.321 -19.412 1.00 94.75 97 SER A O 1
ATOM 736 N N . GLY A 1 98 ? 14.885 -3.232 -19.331 1.00 91.88 98 GLY A N 1
ATOM 737 C CA . GLY A 1 98 ? 14.694 -4.398 -18.463 1.00 91.88 98 GLY A CA 1
ATOM 738 C C . GLY A 1 98 ? 15.098 -4.132 -17.015 1.00 91.88 98 GLY A C 1
ATOM 739 O O . GLY A 1 98 ? 15.482 -5.054 -16.311 1.00 91.88 98 GLY A O 1
ATOM 740 N N . THR A 1 99 ? 15.076 -2.869 -16.579 1.00 95.19 99 THR A N 1
ATOM 741 C CA . THR A 1 99 ? 15.311 -2.538 -15.173 1.00 95.19 99 THR A CA 1
ATOM 742 C C . THR A 1 99 ? 14.069 -2.922 -14.384 1.00 95.19 99 THR A C 1
ATOM 744 O O . THR A 1 99 ? 12.998 -2.370 -14.638 1.00 95.19 99 THR A O 1
ATOM 747 N N . THR A 1 100 ? 14.220 -3.831 -13.424 1.00 95.38 100 THR A N 1
ATOM 748 C CA . THR A 1 100 ? 13.156 -4.204 -12.490 1.00 95.38 100 THR A CA 1
ATOM 749 C C . THR A 1 100 ? 13.400 -3.572 -11.123 1.00 95.38 100 THR A C 1
ATOM 751 O O . THR A 1 100 ? 14.495 -3.638 -10.556 1.00 95.38 100 THR A O 1
ATOM 754 N N . THR A 1 101 ? 12.371 -2.929 -10.582 1.00 96.38 101 THR A N 1
ATOM 755 C CA . THR A 1 101 ? 12.391 -2.340 -9.240 1.00 96.38 101 THR A CA 1
ATOM 756 C C . THR A 1 101 ? 11.032 -2.493 -8.575 1.00 96.38 101 THR A C 1
ATOM 758 O O . THR A 1 101 ? 10.067 -2.907 -9.212 1.00 96.38 101 THR A O 1
ATOM 761 N N . MET A 1 102 ? 10.935 -2.180 -7.289 1.00 95.44 102 MET A N 1
ATOM 762 C CA . MET A 1 102 ? 9.669 -2.234 -6.568 1.00 95.44 102 MET A CA 1
ATOM 763 C C . MET A 1 102 ? 9.552 -1.106 -5.551 1.00 95.44 102 MET A C 1
ATOM 765 O O . MET A 1 102 ? 10.556 -0.605 -5.043 1.00 95.44 102 MET A O 1
ATOM 769 N N . GLY A 1 103 ? 8.316 -0.743 -5.227 1.00 94.94 103 GLY A N 1
ATOM 770 C CA . GLY A 1 103 ? 8.015 0.255 -4.210 1.00 94.94 1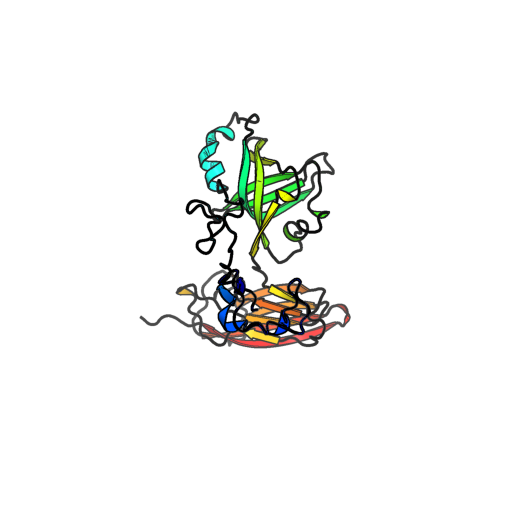03 GLY A CA 1
ATOM 771 C C . GLY A 1 103 ? 6.519 0.399 -3.964 1.00 94.94 103 GLY A C 1
ATOM 772 O O . GLY A 1 103 ? 5.693 -0.135 -4.708 1.00 94.94 103 GLY A O 1
ATOM 773 N N . LEU A 1 104 ? 6.188 1.123 -2.901 1.00 93.88 104 LEU A N 1
ATOM 774 C CA . LEU A 1 104 ? 4.834 1.525 -2.550 1.00 93.88 104 LEU A CA 1
ATOM 775 C C . LEU A 1 104 ? 4.360 2.615 -3.511 1.00 93.88 104 LEU A C 1
ATOM 777 O O . LEU A 1 104 ? 5.051 3.617 -3.678 1.00 93.88 104 LEU A O 1
ATOM 781 N N . VAL A 1 105 ? 3.183 2.467 -4.113 1.00 95.25 105 VAL A N 1
ATOM 782 C CA . VAL A 1 105 ? 2.569 3.532 -4.914 1.00 95.25 105 VAL A CA 1
ATOM 783 C C . VAL A 1 105 ? 2.131 4.670 -3.993 1.00 95.25 105 VAL A C 1
ATOM 785 O O . VAL A 1 105 ? 1.237 4.500 -3.169 1.00 95.25 105 VAL A O 1
ATOM 788 N N . VAL A 1 106 ? 2.739 5.848 -4.152 1.00 93.44 106 VAL A N 1
ATOM 789 C CA . VAL A 1 106 ? 2.463 7.032 -3.313 1.00 93.44 106 VAL A CA 1
ATOM 790 C C . VAL A 1 106 ? 1.739 8.153 -4.062 1.00 93.44 106 VAL A C 1
ATOM 792 O O . VAL A 1 106 ? 1.183 9.063 -3.444 1.00 93.44 106 VAL A O 1
ATOM 795 N N . SER A 1 107 ? 1.745 8.136 -5.399 1.00 94.06 107 SER A N 1
ATOM 796 C CA . SER A 1 107 ? 1.097 9.171 -6.210 1.00 94.06 107 SER A CA 1
ATOM 797 C C . SER A 1 107 ? 0.772 8.691 -7.622 1.00 94.06 107 SER A C 1
ATOM 799 O O . SER A 1 107 ? 1.521 7.913 -8.209 1.00 94.06 107 SER A O 1
ATOM 801 N N . TYR A 1 108 ? -0.304 9.240 -8.191 1.00 95.56 108 TYR A N 1
ATOM 802 C CA . TYR A 1 108 ? -0.636 9.140 -9.609 1.00 95.56 108 TYR A CA 1
ATOM 803 C C . TYR A 1 108 ? -0.961 10.524 -10.178 1.00 95.56 108 TYR A C 1
ATOM 805 O O . TYR A 1 108 ? -1.731 11.291 -9.593 1.00 95.56 108 TYR A O 1
ATOM 813 N N . GLN A 1 109 ? -0.380 10.857 -11.329 1.00 95.06 109 GLN A N 1
ATOM 814 C CA . GLN A 1 109 ? -0.605 12.121 -12.028 1.00 95.06 109 GLN A CA 1
ATOM 815 C C . GLN A 1 109 ? -0.852 11.879 -13.516 1.00 95.06 109 GLN A C 1
ATOM 817 O O . GLN A 1 109 ? -0.013 11.301 -14.200 1.00 95.06 109 GLN A O 1
ATOM 822 N N . ASP A 1 110 ? -1.945 12.425 -14.050 1.00 94.69 110 ASP A N 1
ATOM 823 C CA . ASP A 1 110 ? -2.201 12.456 -15.493 1.00 94.69 110 ASP A CA 1
ATOM 824 C C . ASP A 1 110 ? -1.860 13.837 -16.080 1.00 94.69 110 ASP A C 1
ATOM 826 O O . ASP A 1 110 ? -2.565 14.828 -15.854 1.00 94.69 110 ASP A O 1
ATOM 830 N N . LYS A 1 111 ? -0.773 13.915 -16.861 1.00 93.75 111 LYS A N 1
ATOM 831 C CA . LYS A 1 111 ? -0.350 15.143 -17.559 1.00 93.75 111 LYS A CA 1
ATOM 832 C C . LYS A 1 111 ? -0.758 15.175 -19.034 1.00 93.75 111 LYS A C 1
ATOM 834 O O . LYS A 1 111 ? -0.331 16.089 -19.752 1.00 93.75 111 LYS A O 1
ATOM 839 N N . SER A 1 112 ? -1.646 14.281 -19.480 1.00 90.31 112 SER A N 1
ATOM 840 C CA . SER A 1 112 ? -2.099 14.186 -20.880 1.00 90.31 112 SER A CA 1
ATOM 841 C C . SER A 1 112 ? -2.701 15.492 -21.405 1.00 90.31 112 SER A C 1
ATOM 843 O O . SER A 1 112 ? -2.528 15.837 -22.572 1.00 90.31 112 SER A O 1
ATOM 845 N N . SER A 1 113 ? -3.345 16.283 -20.539 1.00 90.88 113 SER A N 1
ATOM 846 C CA . SER A 1 113 ? -3.897 17.603 -20.893 1.00 90.88 113 SER A CA 1
ATOM 847 C C . SER A 1 113 ? -2.841 18.618 -21.357 1.00 90.88 113 SER A C 1
ATOM 849 O O . SER A 1 113 ? -3.152 19.532 -22.120 1.00 90.88 113 SER A O 1
ATOM 851 N N . SER A 1 114 ? -1.590 18.441 -20.930 1.00 91.69 114 SER A N 1
ATOM 852 C CA . SER A 1 114 ? -0.430 19.246 -21.329 1.00 91.69 114 SER A CA 1
ATOM 853 C C . SER A 1 114 ? 0.449 18.566 -22.387 1.00 91.69 114 SER A C 1
ATOM 855 O O . SER A 1 114 ? 1.529 19.065 -22.693 1.00 91.69 114 SER A O 1
ATOM 857 N N . GLY A 1 115 ? -0.004 17.436 -22.946 1.00 90.44 115 GLY A N 1
ATOM 858 C CA . GLY A 1 115 ? 0.791 16.586 -23.837 1.00 90.44 115 GLY A CA 1
ATOM 859 C C . GLY A 1 115 ? 1.905 15.818 -23.120 1.00 90.44 115 GLY A C 1
ATOM 860 O O . GLY A 1 115 ? 2.832 15.359 -23.777 1.00 90.44 115 GLY A O 1
ATOM 861 N N . GLY A 1 116 ? 1.840 15.731 -21.789 1.00 92.81 116 GLY A N 1
ATOM 862 C CA . GLY A 1 116 ? 2.772 14.972 -20.963 1.00 92.81 116 GLY A CA 1
ATOM 863 C C . GLY A 1 116 ? 2.287 13.546 -20.679 1.00 92.81 116 GLY A C 1
ATOM 864 O O . GLY A 1 116 ? 1.174 13.183 -21.070 1.00 92.81 116 GLY A O 1
ATOM 865 N N . PRO A 1 117 ? 3.104 12.755 -19.970 1.00 96.44 117 PRO A N 1
ATOM 866 C CA . PRO A 1 117 ? 2.808 11.361 -19.671 1.00 96.44 117 PRO A CA 1
ATOM 867 C C . PRO A 1 117 ? 1.874 11.213 -18.466 1.00 96.44 117 PRO A C 1
ATOM 869 O O . PRO A 1 117 ? 1.576 12.177 -17.751 1.00 96.44 117 PRO A O 1
ATOM 872 N N . LYS A 1 118 ? 1.450 9.978 -18.212 1.00 96.75 118 LYS A N 1
ATOM 873 C CA . LYS A 1 118 ? 0.927 9.565 -16.910 1.00 96.75 118 LYS A CA 1
ATOM 874 C C . LYS A 1 118 ? 2.113 9.142 -16.052 1.00 96.75 118 LYS A C 1
ATOM 876 O O . LYS A 1 118 ? 3.066 8.562 -16.569 1.00 96.75 118 LYS A O 1
ATOM 881 N N . ILE A 1 119 ? 2.078 9.477 -14.771 1.00 97.12 119 ILE A N 1
ATOM 882 C CA . ILE A 1 119 ? 3.190 9.253 -13.849 1.00 97.12 119 ILE A CA 1
ATOM 883 C C . ILE A 1 119 ? 2.653 8.536 -12.621 1.00 97.12 119 ILE A C 1
ATOM 885 O O . ILE A 1 119 ? 1.747 9.050 -11.964 1.00 97.12 119 ILE A O 1
ATOM 889 N N . ILE A 1 120 ? 3.220 7.372 -12.325 1.00 97.38 120 ILE A N 1
ATOM 890 C CA . ILE A 1 120 ? 3.041 6.656 -11.064 1.00 97.38 120 ILE A CA 1
ATOM 891 C C . ILE A 1 120 ? 4.332 6.854 -10.276 1.00 97.38 120 ILE A C 1
ATOM 893 O O . ILE A 1 120 ? 5.395 6.452 -10.737 1.00 97.38 120 ILE A O 1
ATOM 897 N N . THR A 1 121 ? 4.260 7.473 -9.105 1.00 97.44 121 THR A N 1
ATOM 898 C CA . THR A 1 121 ? 5.428 7.600 -8.226 1.00 97.44 121 THR A CA 1
ATOM 899 C C . THR A 1 121 ? 5.407 6.451 -7.230 1.00 97.44 121 THR A C 1
ATOM 901 O O . THR A 1 121 ? 4.413 6.274 -6.517 1.00 97.44 121 THR A O 1
ATOM 904 N N . ILE A 1 122 ? 6.500 5.690 -7.176 1.00 97.12 122 ILE A N 1
ATOM 905 C CA . ILE A 1 122 ? 6.719 4.632 -6.186 1.00 97.12 122 ILE A CA 1
ATOM 906 C C . ILE A 1 122 ? 7.809 5.031 -5.191 1.00 97.12 122 ILE A C 1
ATOM 908 O O . ILE A 1 122 ? 8.738 5.749 -5.555 1.00 97.12 122 ILE A O 1
ATOM 912 N N . GLU A 1 123 ? 7.703 4.566 -3.949 1.00 96.19 123 GLU A N 1
ATOM 913 C CA . GLU A 1 123 ? 8.648 4.836 -2.862 1.00 96.19 123 GLU A CA 1
ATOM 914 C C . GLU A 1 123 ? 9.168 3.532 -2.242 1.00 96.19 123 GLU A C 1
ATOM 916 O O . GLU A 1 123 ? 8.405 2.593 -2.012 1.00 96.19 123 GLU A O 1
ATOM 921 N N . ASP A 1 124 ? 10.472 3.455 -1.974 1.00 93.81 124 ASP A N 1
ATOM 922 C CA . ASP A 1 124 ? 11.066 2.325 -1.260 1.00 93.81 124 ASP A CA 1
ATOM 923 C C . ASP A 1 124 ? 11.044 2.520 0.267 1.00 93.81 124 ASP A C 1
ATOM 925 O O . ASP A 1 124 ? 10.771 3.598 0.791 1.00 93.81 124 ASP A O 1
ATOM 929 N N . ASN A 1 125 ? 11.402 1.475 1.015 1.00 88.06 125 ASN A N 1
ATOM 930 C CA . ASN A 1 125 ? 11.416 1.508 2.485 1.00 88.06 125 ASN A CA 1
ATOM 931 C C . ASN A 1 125 ? 12.419 2.521 3.081 1.00 88.06 125 ASN A C 1
ATOM 933 O O . ASN A 1 125 ? 12.391 2.784 4.285 1.00 88.06 125 ASN A O 1
ATOM 937 N N . ASN A 1 126 ? 13.323 3.070 2.265 1.00 90.75 126 ASN A N 1
ATOM 938 C CA . ASN A 1 126 ? 14.301 4.080 2.659 1.00 90.75 126 ASN A CA 1
ATOM 939 C C . ASN A 1 126 ? 13.848 5.507 2.295 1.00 90.75 126 ASN A C 1
ATOM 941 O O . ASN A 1 126 ? 14.592 6.457 2.559 1.00 90.75 126 ASN A O 1
ATOM 945 N N . GLY A 1 127 ? 12.653 5.668 1.717 1.00 92.19 127 GLY A N 1
ATOM 946 C CA . GLY A 1 127 ? 12.069 6.948 1.321 1.00 92.19 127 GLY A CA 1
ATOM 947 C C . GLY A 1 127 ? 12.590 7.494 -0.011 1.00 92.19 127 GLY A C 1
ATOM 948 O O . GLY A 1 127 ? 12.416 8.683 -0.285 1.00 92.19 127 GLY A O 1
ATOM 949 N N . TYR A 1 128 ? 13.270 6.681 -0.827 1.00 96.25 128 TYR A N 1
ATOM 950 C CA . TYR A 1 128 ? 13.651 7.084 -2.182 1.00 96.25 128 TYR A CA 1
ATOM 951 C C . TYR A 1 128 ? 12.472 6.871 -3.124 1.00 96.25 128 TYR A C 1
ATOM 953 O O . TYR A 1 128 ? 11.850 5.811 -3.110 1.00 96.25 128 TYR A O 1
ATOM 961 N N . GLN A 1 129 ? 12.198 7.870 -3.961 1.00 97.69 129 GLN A N 1
ATOM 962 C CA . GLN A 1 129 ? 11.092 7.844 -4.912 1.00 97.69 129 GLN A CA 1
ATOM 963 C C . GLN A 1 129 ? 11.589 7.671 -6.344 1.00 97.69 129 GLN A C 1
ATOM 965 O O . GLN A 1 129 ? 12.648 8.184 -6.703 1.00 97.69 129 GLN A O 1
ATOM 970 N N . LEU A 1 130 ? 10.803 6.984 -7.166 1.00 97.94 130 LEU A N 1
ATOM 971 C CA . LEU A 1 130 ? 11.033 6.849 -8.599 1.00 97.94 130 LEU A CA 1
ATOM 972 C C . LEU A 1 130 ? 9.726 7.057 -9.358 1.00 97.94 130 LEU A C 1
ATOM 974 O O . LEU A 1 130 ? 8.691 6.494 -8.999 1.00 97.94 130 LEU A O 1
ATOM 978 N N . ASP A 1 131 ? 9.795 7.841 -10.430 1.00 98.00 131 ASP A N 1
ATOM 979 C CA . ASP A 1 131 ? 8.662 8.075 -11.316 1.00 98.00 131 ASP A CA 1
ATOM 980 C C . ASP A 1 131 ? 8.633 7.015 -12.422 1.00 98.00 131 ASP A C 1
ATOM 982 O O . ASP A 1 131 ? 9.518 6.967 -13.278 1.00 98.00 131 ASP A O 1
ATOM 986 N N . ALA A 1 132 ? 7.591 6.189 -12.429 1.00 97.69 132 ALA A N 1
ATOM 987 C CA . ALA A 1 132 ? 7.233 5.335 -13.549 1.00 97.69 132 ALA A CA 1
ATOM 988 C C . ALA A 1 132 ? 6.373 6.129 -14.543 1.00 97.69 132 ALA A C 1
ATOM 990 O O . ALA A 1 132 ? 5.296 6.630 -14.211 1.00 97.69 132 ALA A O 1
ATOM 991 N N . VAL A 1 133 ? 6.872 6.280 -15.766 1.00 97.62 133 VAL A N 1
ATOM 992 C CA . VAL A 1 133 ? 6.346 7.187 -16.787 1.00 97.62 133 VAL A CA 1
ATOM 993 C C . VAL A 1 133 ? 5.714 6.388 -17.919 1.00 97.62 133 VAL A C 1
ATOM 995 O O . VAL A 1 133 ? 6.341 5.503 -18.496 1.00 97.62 133 VAL A O 1
ATOM 998 N N . ILE A 1 134 ? 4.467 6.726 -18.250 1.00 97.56 134 ILE A N 1
ATOM 999 C CA . ILE A 1 134 ? 3.622 5.983 -19.189 1.00 97.56 134 ILE A CA 1
ATOM 1000 C C . ILE A 1 134 ? 3.087 6.932 -20.263 1.00 97.56 134 ILE A C 1
ATOM 1002 O O . ILE A 1 134 ? 2.389 7.909 -19.969 1.00 97.56 134 ILE A O 1
ATOM 1006 N N . TRP A 1 135 ? 3.391 6.630 -21.525 1.00 95.44 135 TRP A N 1
ATOM 1007 C CA . TRP A 1 135 ? 2.996 7.449 -22.677 1.00 95.44 135 TRP A CA 1
ATOM 1008 C C . TRP A 1 135 ? 1.814 6.867 -23.453 1.00 95.44 135 TRP A C 1
ATOM 1010 O O . TRP A 1 135 ? 0.848 7.579 -23.739 1.00 95.44 135 TRP A O 1
ATOM 1020 N N . GLU A 1 136 ? 1.887 5.576 -23.773 1.00 92.69 136 GLU A N 1
ATOM 1021 C CA . GLU A 1 136 ? 1.039 4.941 -24.791 1.00 92.69 136 GLU A CA 1
ATOM 1022 C C . GLU A 1 136 ? -0.314 4.438 -24.261 1.00 92.69 136 GLU A C 1
ATOM 1024 O O . GLU A 1 136 ? -1.224 4.166 -25.046 1.00 92.69 136 GLU A O 1
ATOM 1029 N N . TRP A 1 137 ? -0.484 4.336 -22.940 1.00 94.38 137 TRP A N 1
ATOM 1030 C CA . TRP A 1 137 ? -1.696 3.801 -22.315 1.00 94.38 137 TRP A CA 1
ATOM 1031 C C . TRP A 1 137 ? -2.092 4.566 -21.041 1.00 94.38 137 TRP A C 1
ATOM 1033 O O . TRP A 1 137 ? -1.435 5.529 -20.639 1.00 94.38 137 TRP A O 1
ATOM 1043 N N . ASP A 1 138 ? -3.241 4.211 -20.465 1.00 93.75 138 ASP A N 1
ATOM 1044 C CA . ASP A 1 138 ? -3.797 4.852 -19.271 1.00 93.75 138 ASP A CA 1
ATOM 1045 C C . ASP A 1 138 ? -4.023 3.818 -18.155 1.00 93.75 138 ASP A C 1
ATOM 1047 O O . ASP A 1 138 ? -4.929 2.988 -18.282 1.00 93.75 138 ASP A O 1
ATOM 1051 N N . PRO A 1 139 ? -3.250 3.886 -17.055 1.00 93.94 139 PRO A N 1
ATOM 1052 C CA . PRO A 1 139 ? -3.428 3.040 -15.875 1.00 93.94 139 PRO A CA 1
ATOM 1053 C C . PRO A 1 139 ? -4.839 3.034 -15.298 1.00 93.94 139 PRO A C 1
ATOM 1055 O O . PRO A 1 139 ? -5.320 1.989 -14.871 1.00 93.94 139 PRO A O 1
ATOM 1058 N N . MET A 1 140 ? -5.541 4.170 -15.333 1.00 92.06 140 MET A N 1
ATOM 1059 C CA . MET A 1 140 ? -6.903 4.272 -14.793 1.00 92.06 140 MET A CA 1
ATOM 1060 C C . MET A 1 140 ? -7.948 3.551 -15.649 1.00 92.06 140 MET A C 1
ATOM 1062 O O . MET A 1 140 ? -9.062 3.319 -15.186 1.00 92.06 140 MET A O 1
ATOM 1066 N N . SER A 1 141 ? -7.604 3.208 -16.891 1.00 92.25 141 SER A N 1
ATOM 1067 C CA . SER A 1 141 ? -8.477 2.477 -17.811 1.00 92.25 141 SER A CA 1
ATOM 1068 C C . SER A 1 141 ? -8.261 0.955 -17.767 1.00 92.25 141 SER A C 1
ATOM 1070 O O . SER A 1 141 ? -9.040 0.226 -18.381 1.00 92.25 141 SER A O 1
ATOM 1072 N N . SER A 1 142 ? -7.223 0.473 -17.074 1.00 92.12 142 SER A N 1
ATOM 1073 C CA . SER A 1 142 ? -6.944 -0.959 -16.894 1.00 92.12 142 SER A CA 1
ATOM 1074 C C . SER A 1 142 ? -7.838 -1.560 -15.806 1.00 92.12 142 SER A C 1
ATOM 1076 O O . SER A 1 142 ? -8.045 -0.949 -14.764 1.00 92.12 142 SER A O 1
ATOM 1078 N N . GLU A 1 143 ? -8.330 -2.786 -16.012 1.00 87.62 143 GLU A N 1
ATOM 1079 C CA . GLU A 1 143 ? -9.122 -3.507 -15.001 1.00 87.62 143 GLU A CA 1
ATOM 1080 C C . GLU A 1 143 ? -8.285 -3.982 -13.800 1.00 87.62 143 GLU A C 1
ATOM 1082 O O . GLU A 1 143 ? -8.847 -4.297 -12.751 1.00 87.62 143 GLU A O 1
ATOM 1087 N N . THR A 1 144 ? -6.957 -4.057 -13.942 1.00 86.38 144 THR A N 1
ATOM 1088 C CA . THR A 1 144 ? -6.058 -4.601 -12.914 1.00 86.38 144 THR A CA 1
ATOM 1089 C C . THR A 1 144 ? -5.245 -3.519 -12.213 1.00 86.38 144 THR A C 1
ATOM 1091 O O . THR A 1 144 ? -5.140 -3.537 -10.987 1.00 86.38 144 THR A O 1
ATOM 1094 N N . ILE A 1 145 ? -4.726 -2.549 -12.970 1.00 91.62 145 ILE A N 1
ATOM 1095 C CA . ILE A 1 145 ? -3.825 -1.505 -12.478 1.00 91.62 145 ILE A CA 1
ATOM 1096 C C . ILE A 1 145 ? -4.592 -0.340 -11.862 1.00 91.62 145 ILE A C 1
ATOM 1098 O O . ILE A 1 145 ? -4.075 0.292 -10.942 1.00 91.62 145 ILE A O 1
ATOM 1102 N N . SER A 1 146 ? -5.828 -0.064 -12.303 1.00 91.81 146 SER A N 1
ATOM 1103 C CA . SER A 1 146 ? -6.580 1.106 -11.829 1.00 91.81 146 SER A CA 1
ATOM 1104 C C . SER A 1 146 ? -6.706 1.142 -10.308 1.00 91.81 146 SER A C 1
ATOM 1106 O O . SER A 1 146 ? -6.648 2.212 -9.717 1.00 91.81 146 SER A O 1
ATOM 1108 N N . GLN A 1 147 ? -6.832 -0.022 -9.661 1.00 88.25 147 GLN A N 1
ATOM 1109 C CA . GLN A 1 147 ? -6.940 -0.113 -8.204 1.00 88.25 147 GLN A CA 1
ATOM 1110 C C . GLN A 1 147 ? -5.646 0.287 -7.476 1.00 88.25 147 GLN A C 1
ATOM 1112 O O . GLN A 1 147 ? -5.736 0.779 -6.356 1.00 88.25 147 GLN A O 1
ATOM 1117 N N . TYR A 1 148 ? -4.473 0.106 -8.103 1.00 90.19 148 TYR A N 1
ATOM 1118 C CA . 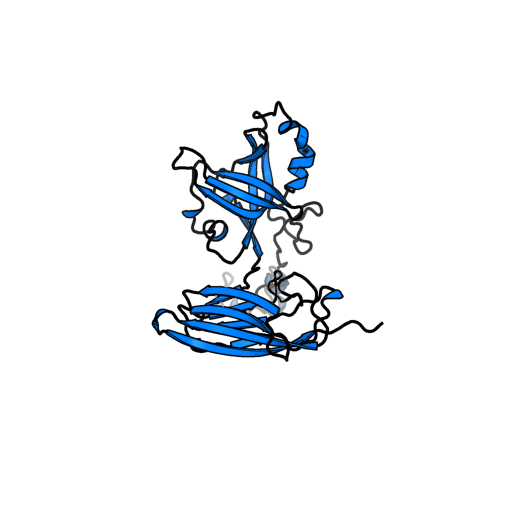TYR A 1 148 ? -3.161 0.417 -7.516 1.00 90.19 148 TYR A CA 1
ATOM 1119 C C . TYR A 1 148 ? -2.874 1.916 -7.504 1.00 90.19 148 TYR A C 1
ATOM 1121 O O . TYR A 1 148 ? -2.132 2.402 -6.657 1.00 90.19 148 TYR A O 1
ATOM 1129 N N . VAL A 1 149 ? -3.443 2.637 -8.471 1.00 88.94 149 VAL A N 1
ATOM 1130 C CA . VAL A 1 149 ? -3.180 4.061 -8.712 1.00 88.94 149 VAL A CA 1
ATOM 1131 C C . VAL A 1 149 ? -4.359 4.960 -8.335 1.00 88.94 149 VAL A C 1
ATOM 1133 O O . VAL A 1 149 ? -4.237 6.186 -8.384 1.00 88.94 149 VAL A O 1
ATOM 1136 N N . ASP A 1 150 ? -5.503 4.376 -7.963 1.00 86.06 150 ASP A N 1
ATOM 1137 C CA . ASP A 1 150 ? -6.662 5.126 -7.492 1.00 86.06 150 ASP A CA 1
ATOM 1138 C C . ASP A 1 150 ? -6.360 5.756 -6.130 1.00 86.06 150 ASP A C 1
ATOM 1140 O O . ASP A 1 150 ? -6.332 5.096 -5.096 1.00 86.06 150 ASP A O 1
ATOM 1144 N N . HIS A 1 151 ? -6.190 7.076 -6.132 1.00 77.38 151 HIS A N 1
ATOM 1145 C CA . HIS A 1 151 ? -5.955 7.869 -4.928 1.00 77.38 151 HIS A CA 1
ATOM 1146 C C . HIS A 1 151 ? -7.066 7.733 -3.871 1.00 77.38 151 HIS A C 1
ATOM 1148 O O . HIS A 1 151 ? -6.840 8.026 -2.698 1.00 77.38 151 HIS A O 1
ATOM 1154 N N . TYR A 1 152 ? -8.279 7.344 -4.269 1.00 75.25 152 TYR A N 1
ATOM 1155 C CA . TYR A 1 152 ? -9.389 7.143 -3.340 1.00 75.25 152 TYR A CA 1
ATOM 1156 C C . TYR A 1 152 ? -9.410 5.745 -2.718 1.00 75.25 152 TYR A C 1
ATOM 1158 O O . TYR A 1 152 ? -10.231 5.504 -1.828 1.00 75.25 152 TYR A O 1
ATOM 1166 N N . ASN A 1 153 ? -8.533 4.839 -3.155 1.00 77.25 153 ASN A N 1
ATOM 1167 C CA . ASN A 1 153 ? -8.416 3.517 -2.568 1.00 77.25 153 ASN A CA 1
ATOM 1168 C C . ASN A 1 153 ? -7.728 3.616 -1.190 1.00 77.25 153 ASN A C 1
ATOM 1170 O O . ASN A 1 153 ? -6.622 4.147 -1.096 1.00 77.25 153 ASN A O 1
ATOM 1174 N N . PRO A 1 154 ? -8.366 3.152 -0.098 1.00 71.44 154 PRO A N 1
ATOM 1175 C CA . PRO A 1 154 ? -7.748 3.142 1.230 1.00 71.44 154 PRO A CA 1
ATOM 1176 C C . PRO A 1 154 ? -6.632 2.097 1.376 1.00 71.44 154 PRO A C 1
ATOM 1178 O O . PRO A 1 154 ? -5.876 2.153 2.351 1.00 71.44 154 PRO A O 1
ATOM 1181 N N . THR A 1 155 ? -6.571 1.131 0.459 1.00 81.56 155 THR A N 1
ATOM 1182 C CA . THR A 1 155 ? -5.499 0.146 0.364 1.00 81.56 155 THR A CA 1
ATOM 1183 C C . THR A 1 155 ? -4.371 0.726 -0.476 1.00 81.56 155 THR A C 1
ATOM 1185 O O . THR A 1 155 ? -4.586 1.209 -1.585 1.00 81.56 155 THR A O 1
ATOM 1188 N N . GLU A 1 156 ? -3.163 0.674 0.065 1.00 87.69 156 GLU A N 1
ATOM 1189 C CA . GLU A 1 156 ? -1.940 1.059 -0.623 1.00 87.69 156 GLU A CA 1
ATOM 1190 C C . GLU A 1 156 ? -1.292 -0.192 -1.229 1.00 87.69 156 GLU A C 1
ATOM 1192 O O . GLU A 1 156 ? -1.436 -1.299 -0.708 1.00 87.69 156 GLU A O 1
ATOM 1197 N N . TYR A 1 157 ? -0.582 -0.042 -2.345 1.00 90.94 157 TYR A N 1
ATOM 1198 C CA . TYR A 1 157 ? -0.065 -1.184 -3.099 1.00 90.94 157 TYR A CA 1
ATOM 1199 C C . TYR A 1 157 ? 1.437 -1.078 -3.296 1.00 90.94 157 TYR A C 1
ATOM 1201 O O . TYR A 1 157 ? 1.938 -0.063 -3.775 1.00 90.94 157 TYR A O 1
ATOM 1209 N N . TYR A 1 158 ? 2.146 -2.156 -2.976 1.00 91.69 158 TYR A N 1
ATOM 1210 C CA . TYR A 1 158 ? 3.492 -2.388 -3.471 1.00 91.69 158 TYR A CA 1
ATOM 1211 C C . TYR A 1 158 ? 3.400 -3.033 -4.845 1.00 91.69 158 TYR A C 1
ATOM 1213 O O . TYR A 1 158 ? 2.777 -4.085 -5.032 1.00 91.69 158 TYR A O 1
ATOM 1221 N N . VAL A 1 159 ? 4.065 -2.404 -5.801 1.00 95.38 159 VAL A N 1
ATOM 1222 C CA . VAL A 1 159 ? 4.154 -2.893 -7.171 1.00 95.38 159 VAL A CA 1
ATOM 1223 C C . VAL A 1 159 ? 5.608 -3.147 -7.523 1.00 95.38 159 VAL A C 1
ATOM 1225 O O . VAL A 1 159 ? 6.508 -2.427 -7.085 1.00 95.38 159 VAL A O 1
ATOM 1228 N N . LEU A 1 160 ? 5.828 -4.185 -8.317 1.00 95.25 160 LEU A N 1
ATOM 1229 C CA . LEU A 1 160 ? 7.055 -4.381 -9.068 1.00 95.25 160 LEU A CA 1
ATOM 1230 C C . LEU A 1 160 ? 6.850 -3.751 -10.441 1.00 95.25 160 LEU A C 1
ATOM 1232 O O . LEU A 1 160 ? 5.825 -3.985 -11.079 1.00 95.25 160 LEU A O 1
ATOM 1236 N N . ILE A 1 161 ? 7.809 -2.946 -10.879 1.00 96.56 161 ILE A N 1
ATOM 1237 C CA . ILE A 1 161 ? 7.780 -2.303 -12.187 1.00 96.56 161 ILE A CA 1
ATOM 1238 C C . ILE A 1 161 ? 9.005 -2.743 -12.978 1.00 96.56 161 ILE A C 1
ATOM 1240 O O . ILE A 1 161 ? 10.138 -2.604 -12.510 1.00 96.56 161 ILE A O 1
ATOM 1244 N N . GLU A 1 162 ? 8.764 -3.253 -14.179 1.00 96.00 162 GLU A N 1
ATOM 1245 C CA . GLU A 1 162 ? 9.774 -3.442 -15.213 1.00 96.00 162 GLU A CA 1
ATOM 1246 C C . GLU A 1 162 ? 9.727 -2.260 -16.187 1.00 96.00 162 GLU A C 1
ATOM 1248 O O . GLU A 1 162 ? 8.667 -1.747 -16.540 1.00 96.00 162 GLU A O 1
ATOM 1253 N N . GLY A 1 163 ? 10.882 -1.775 -16.627 1.00 96.12 163 GLY A N 1
ATOM 1254 C CA . GLY A 1 163 ? 10.894 -0.709 -17.617 1.00 96.12 163 GLY A CA 1
ATOM 1255 C C . GLY A 1 163 ? 12.275 -0.333 -18.113 1.00 96.12 163 GLY A C 1
ATOM 1256 O O . GLY A 1 163 ? 13.276 -1.019 -17.885 1.00 96.12 163 GLY A O 1
ATOM 1257 N N . THR A 1 164 ? 12.332 0.786 -18.827 1.00 97.44 164 THR A N 1
ATOM 1258 C CA . THR A 1 164 ? 13.590 1.379 -19.283 1.00 97.44 164 THR A CA 1
ATOM 1259 C C . THR A 1 164 ? 13.972 2.538 -18.374 1.00 97.44 164 THR A C 1
ATOM 1261 O O . THR A 1 164 ? 13.309 3.573 -18.364 1.00 97.44 164 THR A O 1
ATOM 1264 N N . LEU A 1 165 ? 15.043 2.364 -17.600 1.00 97.94 165 LEU A N 1
ATOM 1265 C CA . LEU A 1 165 ? 15.568 3.403 -16.720 1.00 97.94 165 LEU A CA 1
ATOM 1266 C C . LEU A 1 165 ? 16.237 4.491 -17.562 1.00 97.94 165 LEU A C 1
ATOM 1268 O O . LEU A 1 165 ? 17.089 4.196 -18.407 1.00 97.94 165 LEU A O 1
ATOM 1272 N N . GLY A 1 166 ? 15.882 5.741 -17.293 1.00 97.44 166 GLY A N 1
ATOM 1273 C CA . GLY A 1 166 ? 16.479 6.910 -17.922 1.00 97.44 166 GLY A CA 1
ATOM 1274 C C . GLY A 1 166 ? 16.524 8.116 -16.994 1.00 97.44 166 GLY A C 1
ATOM 1275 O O . GLY A 1 166 ? 16.143 8.046 -15.824 1.00 97.44 166 GLY A O 1
ATOM 1276 N N . VAL A 1 167 ? 17.010 9.234 -17.527 1.00 97.38 167 VAL A N 1
ATOM 1277 C CA . VAL A 1 167 ? 17.102 10.510 -16.811 1.00 97.38 167 VAL A CA 1
ATOM 1278 C C . VAL A 1 167 ? 16.333 11.575 -17.577 1.00 97.38 167 VAL A C 1
ATOM 1280 O O . VAL A 1 167 ? 16.519 11.744 -18.779 1.00 97.38 167 VAL A O 1
ATOM 1283 N N . TYR A 1 168 ? 15.500 12.327 -16.867 1.00 94.69 168 TYR A N 1
ATOM 1284 C CA . TYR A 1 168 ? 14.797 13.485 -17.404 1.00 94.69 168 TYR A CA 1
ATOM 1285 C C . TYR A 1 168 ? 14.885 14.639 -16.413 1.00 94.69 168 TYR A C 1
ATOM 1287 O O . TYR A 1 168 ? 14.571 14.475 -15.233 1.00 94.69 168 TYR A O 1
ATOM 1295 N N . ASN A 1 169 ? 15.333 15.812 -16.873 1.00 94.06 169 ASN A N 1
ATOM 1296 C CA . ASN A 1 169 ? 15.501 16.994 -16.023 1.00 94.06 169 ASN A CA 1
ATOM 1297 C C . ASN A 1 169 ? 16.335 16.697 -14.755 1.00 94.06 169 ASN A C 1
ATOM 1299 O O . ASN A 1 169 ? 16.006 17.128 -13.647 1.00 94.06 169 ASN A O 1
ATOM 1303 N N . CYS A 1 170 ? 17.408 15.921 -14.936 1.00 94.94 170 CYS A N 1
ATOM 1304 C CA . CYS A 1 170 ? 18.324 15.471 -13.887 1.00 94.94 170 CYS A CA 1
ATOM 1305 C C . CYS A 1 170 ? 17.660 14.683 -12.742 1.00 94.94 170 CYS A C 1
ATOM 1307 O O . CYS A 1 170 ? 18.096 14.760 -11.597 1.00 94.94 170 CYS A O 1
ATOM 1309 N N . SER A 1 171 ? 16.596 13.936 -13.037 1.00 95.69 171 SER A N 1
ATOM 1310 C CA . SER A 1 171 ? 15.974 12.970 -12.124 1.00 95.69 171 SER A CA 1
ATOM 1311 C C . SER A 1 171 ? 15.789 11.633 -12.832 1.00 95.69 171 SER A C 1
ATOM 1313 O O . SER A 1 171 ? 15.584 11.606 -14.047 1.00 95.69 171 SER A O 1
ATOM 1315 N N . PHE A 1 172 ? 15.885 10.531 -12.088 1.00 97.81 172 PHE A N 1
ATOM 1316 C CA . PHE A 1 172 ? 15.600 9.211 -12.642 1.00 97.81 172 PHE A CA 1
ATOM 1317 C C . PHE A 1 172 ? 14.114 9.060 -12.945 1.00 97.81 172 PHE A C 1
ATOM 1319 O O . PHE A 1 172 ? 13.263 9.552 -12.206 1.00 97.81 172 PHE A O 1
ATOM 1326 N N . GLN A 1 173 ? 13.824 8.336 -14.016 1.00 97.44 173 GLN A N 1
ATOM 1327 C CA . GLN A 1 173 ? 12.489 7.873 -14.357 1.00 97.44 173 GLN A CA 1
ATOM 1328 C C . GLN A 1 173 ? 12.580 6.469 -14.951 1.00 97.44 173 GLN A C 1
ATOM 1330 O O . GLN A 1 173 ? 13.606 6.094 -15.525 1.00 97.44 173 GLN A O 1
ATOM 1335 N N . LEU A 1 174 ? 11.496 5.714 -14.850 1.00 97.69 174 LEU A N 1
ATOM 1336 C CA . LEU A 1 174 ? 11.359 4.392 -15.438 1.00 97.69 174 LEU A CA 1
ATOM 1337 C C . LEU A 1 174 ? 10.251 4.440 -16.490 1.00 97.69 174 LEU A C 1
ATOM 1339 O O . LEU A 1 174 ? 9.088 4.631 -16.158 1.00 97.69 174 LEU A O 1
ATOM 1343 N N . GLU A 1 175 ? 10.597 4.315 -17.767 1.00 97.75 175 GLU A N 1
ATOM 1344 C CA . GLU A 1 175 ? 9.597 4.272 -18.835 1.00 97.75 175 GLU A CA 1
ATOM 1345 C C . GLU A 1 175 ? 8.967 2.878 -18.912 1.00 97.75 175 GLU A C 1
ATOM 1347 O O . GLU A 1 175 ? 9.679 1.885 -19.081 1.00 97.75 175 GLU A O 1
ATOM 1352 N N . VAL A 1 176 ? 7.639 2.822 -18.797 1.00 97.56 176 VAL A N 1
ATOM 1353 C CA . VAL A 1 176 ? 6.849 1.585 -18.748 1.00 97.56 176 VAL A CA 1
ATOM 1354 C C . VAL A 1 176 ? 6.108 1.402 -20.070 1.00 97.56 176 VAL A C 1
ATOM 1356 O O . VAL A 1 176 ? 5.351 2.282 -20.496 1.00 97.56 176 VAL A O 1
ATOM 1359 N N . ALA A 1 177 ? 6.322 0.265 -20.735 1.00 95.31 177 ALA A N 1
ATOM 1360 C CA . ALA A 1 177 ? 5.848 0.048 -22.099 1.00 95.31 177 ALA A CA 1
ATOM 1361 C C . ALA A 1 177 ? 4.407 -0.476 -22.145 1.00 95.31 177 ALA A C 1
ATOM 1363 O O . ALA A 1 177 ? 3.631 -0.062 -23.012 1.00 95.31 177 ALA A O 1
ATOM 1364 N N . GLY A 1 178 ? 4.031 -1.352 -21.214 1.00 93.62 178 GLY A N 1
ATOM 1365 C CA . GLY A 1 178 ? 2.719 -1.989 -21.174 1.00 93.62 178 GLY A CA 1
ATOM 1366 C C . GLY A 1 178 ? 2.186 -2.229 -19.765 1.00 93.62 178 GLY A C 1
ATOM 1367 O O . GLY A 1 178 ? 2.843 -1.960 -18.768 1.00 93.62 178 GLY A O 1
ATOM 1368 N N . GLU A 1 179 ? 0.956 -2.736 -19.700 1.00 94.00 179 GLU A N 1
ATOM 1369 C CA . GLU A 1 179 ? 0.287 -3.074 -18.439 1.00 94.00 179 GLU A CA 1
ATOM 1370 C C . GLU A 1 179 ? 0.986 -4.226 -17.703 1.00 94.00 179 GLU A C 1
ATOM 1372 O O . GLU A 1 179 ? 1.133 -4.171 -16.487 1.00 94.00 179 GLU A O 1
ATOM 1377 N N . ASP A 1 180 ? 1.476 -5.225 -18.449 1.00 92.56 180 ASP A N 1
ATOM 1378 C CA . ASP A 1 180 ? 2.155 -6.413 -17.907 1.00 92.56 180 ASP A CA 1
ATOM 1379 C C . ASP A 1 180 ? 3.472 -6.085 -17.178 1.00 92.56 180 ASP A C 1
ATOM 1381 O O . ASP A 1 180 ? 3.961 -6.897 -16.390 1.00 92.56 180 ASP A O 1
ATOM 1385 N N . ASP A 1 181 ? 4.019 -4.892 -17.419 1.00 94.81 181 ASP A N 1
ATOM 1386 C CA . ASP A 1 181 ? 5.239 -4.387 -16.794 1.00 94.81 181 ASP A CA 1
ATOM 1387 C C . ASP A 1 181 ? 4.985 -3.826 -15.380 1.00 94.81 181 ASP A C 1
ATOM 1389 O O . ASP A 1 181 ? 5.933 -3.527 -14.657 1.00 94.81 181 ASP A O 1
ATOM 1393 N N . ILE A 1 182 ? 3.718 -3.672 -14.968 1.00 95.50 182 ILE A N 1
ATOM 1394 C CA . ILE A 1 182 ? 3.329 -3.301 -13.603 1.00 95.50 182 ILE A CA 1
ATOM 1395 C C . ILE A 1 182 ? 2.695 -4.514 -12.940 1.00 95.50 182 ILE A C 1
ATOM 1397 O O . ILE A 1 182 ? 1.576 -4.925 -13.238 1.00 95.50 182 ILE A O 1
ATOM 1401 N N . ILE A 1 183 ? 3.417 -5.088 -11.992 1.00 92.06 183 ILE A N 1
ATOM 1402 C CA . ILE A 1 183 ? 3.057 -6.344 -11.357 1.00 92.06 183 ILE A CA 1
ATOM 1403 C C . ILE A 1 183 ? 2.682 -6.075 -9.903 1.00 92.06 183 ILE A C 1
ATOM 1405 O O . ILE A 1 183 ? 3.460 -5.511 -9.136 1.00 92.06 183 ILE A O 1
ATOM 1409 N N . TYR A 1 184 ? 1.499 -6.538 -9.500 1.00 91.19 184 TYR A N 1
ATOM 1410 C CA . TYR A 1 184 ? 1.129 -6.606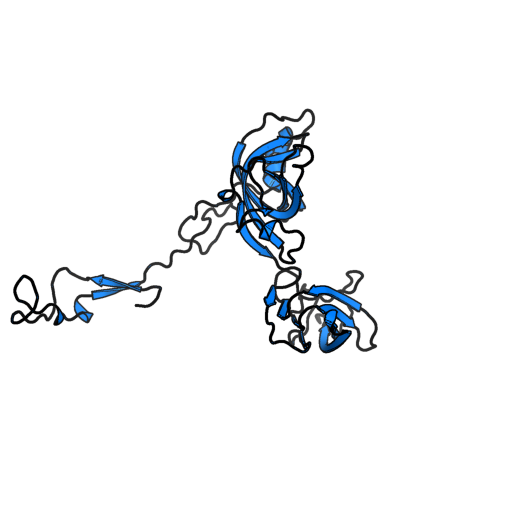 -8.089 1.00 91.19 184 TYR A CA 1
ATOM 1411 C C . TYR A 1 184 ? 2.144 -7.439 -7.309 1.00 91.19 184 TYR A C 1
ATOM 1413 O O . TYR A 1 184 ? 2.401 -8.594 -7.663 1.00 91.19 184 TYR A O 1
ATOM 1421 N N . TYR A 1 185 ? 2.680 -6.868 -6.235 1.00 89.19 185 TYR A N 1
ATOM 1422 C CA . TYR A 1 185 ? 3.547 -7.590 -5.316 1.00 89.19 185 TYR A CA 1
ATOM 1423 C C . TYR A 1 185 ? 2.838 -7.873 -3.994 1.00 89.19 185 TYR A C 1
ATOM 1425 O O . TYR A 1 185 ? 2.675 -9.029 -3.604 1.00 89.19 185 TYR A O 1
ATOM 1433 N N . SER A 1 186 ? 2.384 -6.819 -3.323 1.00 84.88 186 SER A N 1
ATOM 1434 C CA . SER A 1 186 ? 1.615 -6.927 -2.089 1.00 84.88 186 SER A CA 1
ATOM 1435 C C . SER A 1 186 ? 0.745 -5.697 -1.895 1.00 84.88 186 SER A C 1
ATOM 1437 O O . SER A 1 186 ? 0.969 -4.647 -2.492 1.00 84.88 186 SER A O 1
ATOM 1439 N N . GLU A 1 187 ? -0.242 -5.813 -1.024 1.00 85.06 187 GLU A N 1
ATOM 1440 C CA . GLU A 1 187 ? -1.033 -4.685 -0.555 1.00 85.06 187 GLU A CA 1
ATOM 1441 C C . GLU A 1 187 ? -0.719 -4.392 0.905 1.00 85.06 187 GLU A C 1
ATOM 1443 O O . GLU A 1 187 ? -0.229 -5.247 1.641 1.00 85.06 187 GLU A O 1
ATOM 1448 N N . TYR A 1 188 ? -0.985 -3.160 1.295 1.00 78.69 188 TYR A N 1
ATOM 1449 C CA . TYR A 1 188 ? -0.787 -2.639 2.625 1.00 78.69 188 TYR A CA 1
ATOM 1450 C C . TYR A 1 188 ? -2.034 -1.832 2.966 1.00 78.69 188 TYR A C 1
ATOM 1452 O O . TYR A 1 188 ? -2.402 -0.904 2.249 1.00 78.69 188 TYR A O 1
ATOM 1460 N N . SER A 1 189 ? -2.741 -2.204 4.029 1.00 79.88 189 SER A N 1
ATOM 1461 C CA . SER A 1 189 ? -3.985 -1.535 4.422 1.00 79.88 189 SER A CA 1
ATOM 1462 C C . SER A 1 189 ? -3.787 -0.710 5.698 1.00 79.88 189 SER A C 1
ATOM 1464 O O . SER A 1 189 ? -4.305 -1.075 6.760 1.00 79.88 189 SER A O 1
ATOM 1466 N N . PRO A 1 190 ? -3.132 0.468 5.629 1.00 76.69 190 PRO A N 1
ATOM 1467 C CA . PRO A 1 190 ? -2.951 1.337 6.788 1.00 76.69 190 PRO A CA 1
ATOM 1468 C C . PRO A 1 190 ? -4.261 1.976 7.230 1.00 76.69 190 PRO A C 1
ATOM 1470 O O . PRO A 1 190 ? -4.303 2.583 8.303 1.00 76.69 190 PRO A O 1
ATOM 1473 N N . GLN A 1 191 ? -5.349 1.801 6.464 1.00 81.69 191 GLN A N 1
ATOM 1474 C CA . GLN A 1 191 ? -6.732 2.078 6.873 1.00 81.69 191 GLN A CA 1
ATOM 1475 C C . GLN A 1 191 ? -7.598 0.832 7.163 1.00 81.69 191 GLN A C 1
ATOM 1477 O O . GLN A 1 191 ? -8.714 0.958 7.675 1.00 81.69 191 GLN A O 1
ATOM 1482 N N . GLY A 1 192 ? -6.995 -0.355 7.063 1.00 86.19 192 GLY A N 1
ATOM 1483 C CA . GLY A 1 192 ? -7.527 -1.630 7.524 1.00 86.19 192 GLY A CA 1
ATOM 1484 C C . GLY A 1 192 ? -8.230 -2.340 6.389 1.00 86.19 192 GLY A C 1
ATOM 1485 O O . GLY A 1 192 ? -8.641 -1.712 5.418 1.00 86.19 192 GLY A O 1
ATOM 1486 N N . ASN A 1 193 ? -8.374 -3.653 6.505 1.00 89.00 193 ASN A N 1
ATOM 1487 C CA . ASN A 1 193 ? -9.010 -4.435 5.459 1.00 89.00 193 ASN A CA 1
ATOM 1488 C C . ASN A 1 193 ? -10.535 -4.295 5.554 1.00 89.00 193 ASN A C 1
ATOM 1490 O O . ASN A 1 193 ? -11.140 -4.742 6.535 1.00 89.00 193 ASN A O 1
ATOM 1494 N N . PHE A 1 194 ? -11.151 -3.657 4.557 1.00 90.69 194 PHE A N 1
ATOM 1495 C CA . PHE A 1 194 ? -12.598 -3.490 4.475 1.00 90.69 194 PHE A CA 1
ATOM 1496 C C . PHE A 1 194 ? -13.266 -4.705 3.822 1.00 90.69 194 PHE A C 1
ATOM 1498 O O . PHE A 1 194 ? -13.022 -5.040 2.667 1.00 90.69 194 PHE A O 1
ATOM 1505 N N . ILE A 1 195 ? -14.191 -5.317 4.553 1.00 92.44 195 ILE A N 1
ATOM 1506 C CA . ILE A 1 195 ? -15.021 -6.428 4.104 1.00 92.44 195 ILE A CA 1
ATOM 1507 C C . ILE A 1 195 ? -16.454 -5.915 3.993 1.00 92.44 195 ILE A C 1
ATOM 1509 O O . ILE A 1 195 ? -17.121 -5.667 5.004 1.00 92.44 195 ILE A O 1
ATOM 1513 N N . GLN A 1 196 ? -16.929 -5.760 2.758 1.00 93.56 196 GLN A N 1
ATOM 1514 C CA . GLN A 1 196 ? -18.292 -5.318 2.492 1.00 93.56 196 GLN A CA 1
ATOM 1515 C C . GLN A 1 196 ? -19.309 -6.339 3.021 1.00 93.56 196 GLN A C 1
ATOM 1517 O O . GLN A 1 196 ? -19.260 -7.525 2.698 1.00 93.56 196 GLN A O 1
ATOM 1522 N N . ASP A 1 197 ? -20.273 -5.855 3.800 1.00 93.62 197 ASP A N 1
ATOM 1523 C CA . ASP A 1 197 ? -21.416 -6.623 4.286 1.00 93.62 197 ASP A CA 1
ATOM 1524 C C . ASP A 1 197 ? -22.603 -5.676 4.501 1.00 93.62 197 ASP A C 1
ATOM 1526 O O . ASP A 1 197 ? -22.735 -4.991 5.518 1.00 93.62 197 ASP A O 1
ATOM 1530 N N . THR A 1 198 ? -23.513 -5.662 3.528 1.00 90.25 198 THR A N 1
ATOM 1531 C CA . THR A 1 198 ? -24.701 -4.800 3.537 1.00 90.25 198 THR A CA 1
ATOM 1532 C C . THR A 1 198 ? -25.768 -5.237 4.546 1.00 90.25 198 THR A C 1
ATOM 1534 O O . THR A 1 198 ? -26.810 -4.594 4.655 1.00 90.25 198 THR A O 1
ATOM 1537 N N . THR A 1 199 ? -25.579 -6.357 5.252 1.00 93.19 199 THR A N 1
ATOM 1538 C CA . THR A 1 199 ? -26.525 -6.831 6.276 1.00 93.19 199 THR A CA 1
ATOM 1539 C C . THR A 1 199 ? -26.293 -6.180 7.640 1.00 93.19 199 THR A C 1
ATOM 1541 O O . THR A 1 199 ? -27.150 -6.267 8.527 1.00 93.19 199 THR A O 1
ATOM 1544 N N . ILE A 1 200 ? -25.165 -5.489 7.809 1.00 91.38 200 ILE A N 1
ATOM 1545 C CA . ILE A 1 200 ? -24.803 -4.789 9.036 1.00 91.38 200 ILE A CA 1
ATOM 1546 C C . ILE A 1 200 ? -25.639 -3.515 9.162 1.00 91.38 200 ILE A C 1
ATOM 1548 O O . ILE A 1 200 ? -25.534 -2.583 8.375 1.00 91.38 200 ILE A O 1
ATOM 1552 N N . VAL A 1 201 ? -26.480 -3.473 10.197 1.00 90.88 201 VAL A N 1
ATOM 1553 C CA . VAL A 1 201 ? -27.400 -2.349 10.462 1.00 90.88 201 VAL A CA 1
ATOM 1554 C C . VAL A 1 201 ? -27.074 -1.571 11.738 1.00 90.88 201 VAL A C 1
ATOM 1556 O O . VAL A 1 201 ? -27.736 -0.582 12.037 1.00 90.88 201 VAL A O 1
ATOM 1559 N N . ASN A 1 202 ? -26.095 -2.032 12.519 1.00 91.69 202 ASN A N 1
ATOM 1560 C CA . ASN A 1 202 ? -25.649 -1.408 13.762 1.00 91.69 202 ASN A CA 1
ATOM 1561 C C . ASN A 1 202 ? -24.125 -1.394 13.816 1.00 91.69 202 ASN A C 1
ATOM 1563 O O . ASN A 1 202 ? -23.469 -2.227 13.198 1.00 91.69 202 ASN A O 1
ATOM 1567 N N . VAL A 1 203 ? -23.591 -0.477 14.615 1.00 97.00 203 VAL A N 1
ATOM 1568 C CA . VAL A 1 203 ? -22.155 -0.354 14.844 1.00 97.00 203 VAL A CA 1
ATOM 1569 C C . VAL A 1 203 ? -21.678 -1.313 15.930 1.00 97.00 203 VAL A C 1
ATOM 1571 O O . VAL A 1 203 ? -22.388 -1.525 16.915 1.00 97.00 203 VAL A O 1
ATOM 1574 N N . LYS A 1 204 ? -20.465 -1.850 15.765 1.00 98.12 204 LYS A N 1
ATOM 1575 C CA . LYS A 1 204 ? -19.704 -2.518 16.833 1.00 98.12 204 LYS A CA 1
ATOM 1576 C C . LYS A 1 204 ? -18.217 -2.198 16.759 1.00 98.12 204 LYS A C 1
ATOM 1578 O O . LYS A 1 204 ? -17.697 -2.060 15.653 1.00 98.12 204 LYS A O 1
ATOM 1583 N N . ILE A 1 205 ? -17.542 -2.170 17.907 1.00 98.25 205 ILE A N 1
ATOM 1584 C CA . ILE A 1 205 ? -16.077 -2.081 18.036 1.00 98.25 205 ILE A CA 1
ATOM 1585 C C . ILE A 1 205 ? -15.549 -3.254 18.870 1.00 98.25 205 ILE A C 1
ATOM 1587 O O . ILE A 1 205 ? -16.019 -3.508 19.975 1.00 98.25 205 ILE A O 1
ATOM 1591 N N . ASN A 1 206 ? -14.561 -3.977 18.346 1.00 97.94 206 ASN A N 1
ATOM 1592 C CA . ASN A 1 206 ? -14.004 -5.181 18.961 1.00 97.94 206 ASN A CA 1
ATOM 1593 C C . ASN A 1 206 ? -12.468 -5.093 19.009 1.00 97.94 206 ASN A C 1
ATOM 1595 O O . ASN A 1 206 ? -11.805 -5.597 18.100 1.00 97.94 206 ASN A O 1
ATOM 1599 N N . PRO A 1 207 ? -11.879 -4.451 20.032 1.00 97.50 207 PRO A N 1
ATOM 1600 C CA . PRO A 1 207 ? -10.446 -4.534 20.279 1.00 97.50 207 PRO A CA 1
ATOM 1601 C C . PRO A 1 207 ? -10.054 -5.916 20.806 1.00 97.50 207 PRO A C 1
ATOM 1603 O O . PRO A 1 207 ? -10.841 -6.587 21.484 1.00 97.50 207 PRO A O 1
ATOM 1606 N N . ALA A 1 208 ? -8.822 -6.331 20.531 1.00 95.56 208 ALA A N 1
ATOM 1607 C CA . ALA A 1 208 ? -8.296 -7.588 21.028 1.00 95.56 208 ALA A CA 1
ATOM 1608 C C . ALA A 1 208 ? -8.194 -7.590 22.570 1.00 95.56 208 ALA A C 1
ATOM 1610 O O . ALA A 1 208 ? -7.863 -6.574 23.188 1.00 95.56 208 ALA A O 1
ATOM 1611 N N . PRO A 1 209 ? -8.478 -8.722 23.239 1.00 93.25 209 PRO A N 1
ATOM 1612 C CA . PRO A 1 209 ? -8.635 -8.765 24.692 1.00 93.25 209 PRO A CA 1
ATOM 1613 C C . PRO A 1 209 ? -7.295 -8.940 25.432 1.00 93.25 209 PRO A C 1
ATOM 1615 O O . PRO A 1 209 ? -7.178 -9.804 26.304 1.00 93.25 209 PRO A O 1
ATOM 1618 N N . PHE A 1 210 ? -6.273 -8.146 25.101 1.00 92.25 210 PHE A N 1
ATOM 1619 C CA . PHE A 1 210 ? -4.969 -8.187 25.769 1.00 92.25 210 PHE A CA 1
ATOM 1620 C C . PHE A 1 210 ? -4.429 -6.798 26.125 1.00 92.25 210 PHE A C 1
ATOM 1622 O O . PHE A 1 210 ? -4.955 -5.764 25.721 1.00 92.25 210 PHE A O 1
ATOM 1629 N N . VAL A 1 211 ? -3.403 -6.793 26.976 1.00 94.06 211 VAL A N 1
ATOM 1630 C CA . VAL A 1 211 ? -2.716 -5.583 27.433 1.00 94.06 211 VAL A CA 1
ATOM 1631 C C . VAL A 1 211 ? -1.545 -5.318 26.500 1.00 94.06 211 VAL A C 1
ATOM 1633 O O . VAL A 1 211 ? -0.706 -6.201 26.361 1.00 94.06 211 VAL A O 1
ATOM 1636 N N . ILE A 1 212 ? -1.459 -4.117 25.926 1.00 95.44 212 ILE A N 1
ATOM 1637 C CA . ILE A 1 212 ? -0.300 -3.716 25.116 1.00 95.44 212 ILE A CA 1
ATOM 1638 C C . ILE A 1 212 ? 0.778 -3.045 25.962 1.00 95.44 212 ILE A C 1
ATOM 1640 O O . ILE A 1 212 ? 0.474 -2.322 26.915 1.00 95.44 212 ILE A O 1
ATOM 1644 N N . ILE A 1 213 ? 2.038 -3.219 25.578 1.00 95.38 213 ILE A N 1
ATOM 1645 C CA . ILE A 1 213 ? 3.206 -2.501 26.091 1.00 95.38 213 ILE A CA 1
ATOM 1646 C C . ILE A 1 213 ? 3.808 -1.666 24.942 1.00 95.38 213 ILE A C 1
ATOM 1648 O O . ILE A 1 213 ? 4.758 -2.101 24.285 1.00 95.38 213 ILE A O 1
ATOM 1652 N N . PRO A 1 214 ? 3.322 -0.430 24.711 1.00 93.50 214 PRO A N 1
ATOM 1653 C CA . PRO A 1 214 ? 3.759 0.407 23.586 1.00 93.50 214 PRO A CA 1
ATOM 1654 C C . PRO A 1 214 ? 5.261 0.700 23.568 1.00 93.50 214 PRO A C 1
ATOM 1656 O O . PRO A 1 214 ? 5.869 0.865 22.514 1.00 93.50 214 PRO A O 1
ATOM 1659 N N . SER A 1 215 ? 5.901 0.741 24.742 1.00 92.50 215 SER A N 1
ATOM 1660 C CA . SER A 1 215 ? 7.350 0.946 24.851 1.00 92.50 215 SER A CA 1
ATOM 1661 C C . SER A 1 215 ? 8.181 -0.214 24.295 1.00 92.50 215 SER A C 1
ATOM 1663 O O . SER A 1 215 ? 9.380 -0.045 24.085 1.00 92.50 215 SER A O 1
ATOM 1665 N N . MET A 1 216 ? 7.561 -1.372 24.054 1.00 91.50 216 MET A N 1
ATOM 1666 C CA . MET A 1 216 ? 8.158 -2.523 23.374 1.00 91.50 216 MET A CA 1
ATOM 1667 C C . MET A 1 216 ? 7.766 -2.612 21.893 1.00 91.50 216 MET A C 1
ATOM 1669 O O . MET A 1 216 ? 8.187 -3.548 21.222 1.00 91.50 216 MET A O 1
ATOM 1673 N N . GLY A 1 217 ? 6.993 -1.648 21.383 1.00 88.50 217 GLY A N 1
ATOM 1674 C CA . GLY A 1 217 ? 6.471 -1.668 20.017 1.00 88.50 217 GLY A CA 1
ATOM 1675 C C . GLY A 1 217 ? 5.232 -2.547 19.833 1.00 88.50 217 GLY A C 1
ATOM 1676 O O . GLY A 1 217 ? 4.845 -2.792 18.697 1.00 88.50 217 GLY A O 1
ATOM 1677 N N . GLU A 1 218 ? 4.610 -3.021 20.919 1.00 93.94 218 GLU A N 1
ATOM 1678 C CA . GLU A 1 218 ? 3.341 -3.748 20.835 1.00 93.94 218 GLU A CA 1
ATOM 1679 C C . GLU A 1 218 ? 2.212 -2.815 20.386 1.00 93.94 218 GLU A C 1
ATOM 1681 O O . GLU A 1 218 ? 2.131 -1.663 20.824 1.00 93.94 218 GLU A O 1
ATOM 1686 N N . ARG A 1 219 ? 1.321 -3.341 19.546 1.00 94.31 219 ARG A N 1
ATOM 1687 C CA . ARG A 1 219 ? 0.136 -2.649 19.043 1.00 94.31 219 ARG A CA 1
ATOM 1688 C C . ARG A 1 219 ? -1.124 -3.435 19.400 1.00 94.31 219 ARG A C 1
ATOM 1690 O O . ARG A 1 219 ? -1.048 -4.614 19.742 1.00 94.31 219 ARG A O 1
ATOM 1697 N N . LEU A 1 220 ? -2.264 -2.751 19.395 1.00 95.94 220 LEU A N 1
ATOM 1698 C CA . LEU A 1 220 ? -3.561 -3.327 19.726 1.00 95.94 220 LEU A CA 1
ATOM 1699 C C . LEU A 1 220 ? -4.407 -3.502 18.472 1.00 95.94 220 LEU A C 1
ATOM 1701 O O . LEU A 1 220 ? -4.947 -2.520 17.950 1.00 95.94 220 LEU A O 1
ATOM 1705 N N . ASP A 1 221 ? -4.583 -4.755 18.077 1.00 96.88 221 ASP A N 1
ATOM 1706 C CA . ASP A 1 221 ? -5.488 -5.140 17.004 1.00 96.88 221 ASP A CA 1
ATOM 1707 C C . ASP A 1 221 ? -6.931 -4.802 17.387 1.00 96.88 221 ASP A C 1
ATOM 1709 O O . ASP A 1 221 ? -7.353 -4.943 18.545 1.00 96.88 221 ASP A O 1
ATOM 1713 N N . TYR A 1 222 ? -7.725 -4.384 16.410 1.00 97.25 222 TYR A N 1
ATOM 1714 C CA . TYR A 1 222 ? -9.156 -4.192 16.600 1.00 97.25 222 TYR A CA 1
ATOM 1715 C C . TYR A 1 222 ? -9.921 -4.379 15.297 1.00 97.25 222 TYR A C 1
ATOM 1717 O O . TYR A 1 222 ? -9.372 -4.350 14.206 1.00 97.25 222 TYR A O 1
ATOM 1725 N N . SER A 1 223 ? -11.227 -4.575 15.394 1.00 97.75 223 SER A N 1
ATOM 1726 C CA . SER A 1 223 ? -12.113 -4.542 14.233 1.00 97.75 223 SER A CA 1
ATOM 1727 C C . SER A 1 223 ? -13.350 -3.732 14.547 1.00 97.75 223 SER A C 1
ATOM 1729 O O . SER A 1 223 ? -13.734 -3.577 15.711 1.00 97.75 223 SER A O 1
ATOM 1731 N N . TYR A 1 224 ? -13.991 -3.204 13.516 1.00 97.75 224 TYR A N 1
ATOM 1732 C CA . TYR A 1 224 ? -15.240 -2.483 13.680 1.00 97.75 224 TYR A CA 1
ATOM 1733 C C . TYR A 1 224 ? -16.189 -2.712 12.520 1.00 97.75 224 TYR A C 1
ATOM 1735 O O . TYR A 1 224 ? -15.771 -3.079 11.432 1.00 97.75 224 TYR A O 1
ATOM 1743 N N . SER A 1 225 ? -17.477 -2.508 12.771 1.00 97.88 225 SER A N 1
ATOM 1744 C CA . SER A 1 225 ? -18.542 -2.674 11.780 1.00 97.88 225 SER A CA 1
ATOM 1745 C C . SER A 1 225 ? -19.495 -1.492 11.806 1.00 97.88 225 SER A C 1
ATOM 1747 O O . SER A 1 225 ? -19.655 -0.853 12.851 1.00 97.88 225 SER A O 1
ATOM 1749 N N . PHE A 1 226 ? -20.098 -1.183 10.662 1.00 97.31 226 PHE A N 1
ATOM 1750 C CA . PHE A 1 226 ? -20.969 -0.025 10.477 1.00 97.31 226 PHE A CA 1
ATOM 1751 C C . PHE A 1 226 ? -21.937 -0.220 9.297 1.00 97.31 226 PHE A C 1
ATOM 1753 O O . PHE A 1 226 ? -21.643 -0.986 8.376 1.00 97.31 226 PHE A O 1
ATOM 1760 N N . PRO A 1 227 ? -23.099 0.462 9.319 1.00 96.75 227 PRO A N 1
ATOM 1761 C CA . PRO A 1 227 ? -24.022 0.478 8.190 1.00 96.75 227 PRO A CA 1
ATOM 1762 C C . PRO A 1 227 ? -23.483 1.309 7.018 1.00 96.75 227 PRO A C 1
ATOM 1764 O O . PRO A 1 227 ? -22.542 2.085 7.164 1.00 96.75 227 PRO A O 1
ATOM 1767 N N . ASP A 1 228 ? -24.115 1.163 5.860 1.00 95.00 228 ASP A N 1
ATOM 1768 C CA . ASP A 1 228 ? -23.807 1.904 4.637 1.00 95.00 228 ASP A CA 1
ATOM 1769 C C . ASP A 1 228 ? -23.986 3.423 4.780 1.00 95.00 228 ASP A C 1
ATOM 1771 O O . ASP A 1 228 ? -24.588 3.917 5.741 1.00 95.00 228 ASP A O 1
ATOM 1775 N N . ASP A 1 229 ? -23.439 4.163 3.811 1.00 94.62 229 ASP A N 1
ATOM 1776 C CA . ASP A 1 229 ? -23.524 5.624 3.692 1.00 94.62 229 ASP A CA 1
ATOM 1777 C C . ASP A 1 229 ? -23.208 6.362 5.004 1.00 94.62 229 ASP A C 1
ATOM 1779 O O . ASP A 1 229 ? -23.937 7.257 5.447 1.00 94.62 229 ASP A O 1
ATOM 1783 N N . SER A 1 230 ? -22.132 5.944 5.667 1.00 95.44 230 SER A N 1
ATOM 1784 C CA . SER A 1 230 ? -21.795 6.374 7.021 1.00 95.44 230 SER A CA 1
ATOM 1785 C C . SER A 1 230 ? -20.437 7.059 7.088 1.00 95.44 230 SER A C 1
ATOM 1787 O O . SER A 1 230 ? -19.440 6.565 6.566 1.00 95.44 230 SER A O 1
ATOM 1789 N N . ARG A 1 231 ? -20.366 8.186 7.806 1.00 95.56 231 ARG A N 1
ATOM 1790 C CA . ARG A 1 231 ? -19.090 8.691 8.332 1.00 95.56 231 ARG A CA 1
ATOM 1791 C C . ARG A 1 231 ? -18.787 7.977 9.639 1.00 95.56 231 ARG A C 1
ATOM 1793 O O . ARG A 1 231 ? -19.545 8.132 10.598 1.00 95.56 231 ARG A O 1
ATOM 1800 N N . VAL A 1 232 ? -17.683 7.247 9.675 1.00 97.12 232 VAL A N 1
ATOM 1801 C CA . VAL A 1 232 ? -17.236 6.442 10.809 1.00 97.12 232 VAL A CA 1
ATOM 1802 C C . VAL A 1 232 ? -16.050 7.120 11.476 1.00 97.12 232 VAL A C 1
ATOM 1804 O O . VAL A 1 232 ? -15.101 7.528 10.809 1.00 97.12 232 VAL A O 1
ATOM 1807 N N . ILE A 1 233 ? -16.110 7.242 12.800 1.00 97.31 233 ILE A N 1
ATOM 1808 C CA . ILE A 1 233 ? -15.054 7.843 13.605 1.00 97.31 233 ILE A CA 1
ATOM 1809 C C . ILE A 1 233 ? -14.727 6.929 14.783 1.00 97.31 233 ILE A C 1
ATOM 1811 O O . ILE A 1 233 ? -15.595 6.657 15.612 1.00 97.31 233 ILE A O 1
ATOM 1815 N N . VAL A 1 234 ? -13.471 6.496 14.890 1.00 98.06 234 VAL A N 1
ATOM 1816 C CA . VAL A 1 234 ? -12.959 5.707 16.021 1.00 98.06 234 VAL A CA 1
ATOM 1817 C C . VAL A 1 234 ? -11.997 6.571 16.824 1.00 98.06 234 VAL A C 1
ATOM 1819 O O . VAL A 1 234 ? -11.072 7.167 16.274 1.00 98.06 234 VAL A O 1
ATOM 1822 N N . ARG A 1 235 ? -12.212 6.666 18.136 1.00 98.00 235 ARG A N 1
ATOM 1823 C CA . ARG A 1 235 ? -11.430 7.504 19.054 1.00 98.00 235 ARG A CA 1
ATOM 1824 C C . ARG A 1 235 ? -11.030 6.727 20.297 1.00 98.00 235 ARG A C 1
ATOM 1826 O O . ARG A 1 235 ? -11.764 5.852 20.753 1.00 98.00 235 ARG A O 1
ATOM 1833 N N . ILE A 1 236 ? -9.907 7.121 20.882 1.00 98.19 236 ILE A N 1
ATOM 1834 C CA . ILE A 1 236 ? -9.482 6.680 22.207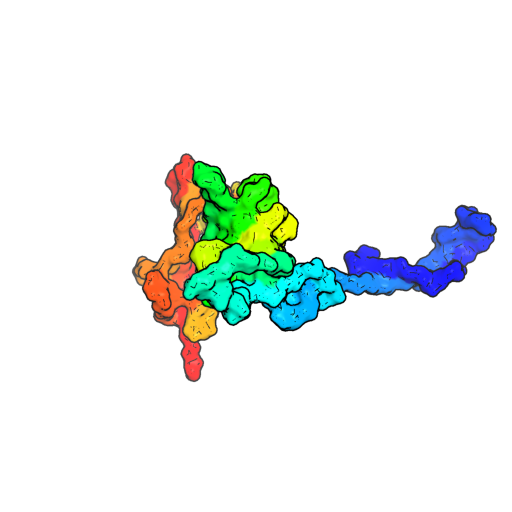 1.00 98.19 236 ILE A CA 1
ATOM 1835 C C . ILE A 1 236 ? -9.759 7.796 23.212 1.00 98.19 236 ILE A C 1
ATOM 1837 O O . ILE A 1 236 ? -9.432 8.966 22.983 1.00 98.19 236 ILE A O 1
ATOM 1841 N N . PHE A 1 237 ? -10.331 7.415 24.346 1.00 97.81 237 PHE A N 1
ATOM 1842 C CA . PHE A 1 237 ? -10.513 8.264 25.515 1.00 97.81 237 PHE A CA 1
ATOM 1843 C C . PHE A 1 237 ? -9.853 7.625 26.733 1.00 97.81 237 PHE A C 1
ATOM 1845 O O . PHE A 1 237 ? -9.795 6.401 26.848 1.00 97.81 237 PHE A O 1
ATOM 1852 N N . ASP A 1 238 ? -9.386 8.436 27.676 1.00 95.06 238 ASP A N 1
ATOM 1853 C CA . ASP A 1 238 ? -9.052 7.920 29.004 1.00 95.06 238 ASP A CA 1
ATOM 1854 C C . ASP A 1 238 ? -10.327 7.593 29.809 1.00 95.06 238 ASP A C 1
ATOM 1856 O O . ASP A 1 238 ? -11.442 7.959 29.428 1.00 95.06 238 ASP A O 1
ATOM 1860 N N . LEU A 1 239 ? -10.188 6.917 30.954 1.00 92.12 239 LEU A N 1
ATOM 1861 C CA . LEU A 1 239 ? -11.328 6.621 31.840 1.00 92.12 239 LEU A CA 1
ATOM 1862 C C . LEU A 1 239 ? -12.058 7.870 32.371 1.00 92.12 239 LEU A C 1
ATOM 1864 O O . LEU A 1 239 ? -13.179 7.759 32.864 1.00 92.12 239 LEU A O 1
ATOM 1868 N N . GLY A 1 240 ? -11.433 9.048 32.306 1.00 92.25 240 GLY A N 1
ATOM 1869 C CA . GLY A 1 240 ? -12.058 10.326 32.642 1.00 92.25 240 GLY A CA 1
ATOM 1870 C C . GLY A 1 240 ? -12.895 10.914 31.503 1.00 92.25 240 GLY A C 1
ATOM 1871 O O . GLY A 1 240 ? -13.477 11.983 31.683 1.00 92.25 240 GLY A O 1
ATOM 1872 N N . GLY A 1 241 ? -12.952 10.251 30.343 1.00 91.12 241 GLY A N 1
ATOM 1873 C CA . GLY A 1 241 ? -13.626 10.729 29.138 1.00 91.12 241 GLY A CA 1
ATOM 1874 C C . GLY A 1 241 ? -12.845 11.808 28.386 1.00 91.12 241 GLY A C 1
ATOM 1875 O O . GLY A 1 241 ? -13.409 12.476 27.519 1.00 91.12 241 GLY A O 1
ATOM 1876 N N . ARG A 1 242 ? -11.562 12.025 28.705 1.00 93.88 242 ARG A N 1
ATOM 1877 C CA . ARG A 1 242 ? -10.726 12.982 27.970 1.00 93.88 242 ARG A CA 1
ATOM 1878 C C . ARG A 1 242 ? -10.235 12.349 26.679 1.00 93.88 242 ARG A C 1
ATOM 1880 O O . ARG A 1 242 ? -9.822 11.194 26.664 1.00 93.88 242 ARG A O 1
ATOM 1887 N N . PHE A 1 243 ? -10.286 13.133 25.608 1.00 96.94 243 PHE A N 1
ATOM 1888 C CA . PHE A 1 243 ? -9.805 12.734 24.291 1.00 96.94 243 PHE A CA 1
ATOM 1889 C C . PHE A 1 243 ? -8.300 12.443 24.322 1.00 96.94 243 PHE A C 1
ATOM 1891 O O . PHE A 1 243 ? -7.534 13.236 24.869 1.00 96.94 243 PHE A O 1
ATOM 1898 N N . VAL A 1 244 ? -7.901 11.322 23.720 1.00 97.06 244 VAL A N 1
ATOM 1899 C CA . VAL A 1 244 ? -6.501 10.896 23.587 1.00 97.06 244 VAL A CA 1
ATOM 1900 C C . VAL A 1 244 ? -6.058 11.000 22.134 1.00 97.06 244 VAL A C 1
ATOM 1902 O O . VAL A 1 244 ? -5.086 11.688 21.834 1.00 97.06 244 VAL A O 1
ATOM 1905 N N . THR A 1 245 ? -6.767 10.327 21.227 1.00 96.88 245 THR A N 1
ATOM 1906 C CA . THR A 1 245 ? -6.474 10.360 19.791 1.00 96.88 245 THR A CA 1
ATOM 1907 C C . THR A 1 245 ? -7.677 9.908 18.961 1.00 96.88 245 THR A C 1
ATOM 1909 O O . THR A 1 245 ? -8.599 9.269 19.479 1.00 96.88 245 THR A O 1
ATOM 1912 N N . THR A 1 246 ? -7.664 10.238 17.673 1.00 95.94 246 THR A N 1
ATOM 1913 C CA . THR A 1 246 ? -8.582 9.701 16.662 1.00 95.94 246 THR A CA 1
ATOM 1914 C C . THR A 1 246 ? -7.811 8.671 15.847 1.00 95.94 246 THR A C 1
ATOM 1916 O O . THR A 1 246 ? -6.748 8.990 15.327 1.00 95.94 246 THR A O 1
ATOM 1919 N N . LEU A 1 247 ? -8.340 7.453 15.749 1.00 94.38 247 LEU A N 1
ATOM 1920 C CA . LEU A 1 247 ? -7.744 6.364 14.972 1.00 94.38 247 LEU A CA 1
ATOM 1921 C C . LEU A 1 247 ? -8.321 6.281 13.560 1.00 94.38 247 LEU A C 1
ATOM 1923 O O . LEU A 1 247 ? -7.617 5.928 12.625 1.00 94.38 247 LEU A O 1
ATOM 1927 N N . VAL A 1 248 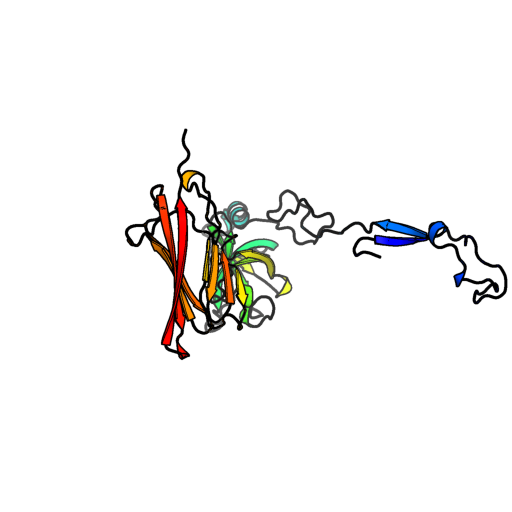? -9.605 6.606 13.413 1.00 95.31 248 VAL A N 1
ATOM 1928 C CA . VAL A 1 248 ? -10.325 6.567 12.135 1.00 95.31 248 VAL A CA 1
ATOM 1929 C C . VAL A 1 248 ? -11.229 7.788 12.060 1.00 95.31 248 VAL A C 1
ATOM 1931 O O . VAL A 1 248 ? -11.889 8.109 13.047 1.00 95.31 248 VAL A O 1
ATOM 1934 N N . ASP A 1 249 ? -11.276 8.444 10.904 1.00 93.94 249 ASP A N 1
ATOM 1935 C CA . ASP A 1 249 ? -12.288 9.437 10.527 1.00 93.94 249 ASP A CA 1
ATOM 1936 C C . ASP A 1 249 ? -12.466 9.366 9.007 1.00 93.94 249 ASP A C 1
ATOM 1938 O O . ASP A 1 249 ? -11.670 9.916 8.245 1.00 93.94 249 ASP A O 1
ATOM 1942 N N . SER A 1 250 ? -13.448 8.591 8.551 1.00 91.81 250 SER A N 1
ATOM 1943 C CA . SER A 1 250 ? -13.600 8.271 7.127 1.00 91.81 250 SER A CA 1
ATOM 1944 C C . SER A 1 250 ? -15.061 8.085 6.738 1.00 91.81 250 SER A C 1
ATOM 1946 O O . SER A 1 250 ? -15.910 7.761 7.569 1.00 91.81 250 SER A O 1
ATOM 1948 N N . TYR A 1 251 ? -15.363 8.328 5.465 1.00 92.19 251 TYR A N 1
ATOM 1949 C CA . TYR A 1 251 ? -16.677 8.073 4.884 1.00 92.19 251 TYR A CA 1
ATOM 1950 C C . TYR A 1 251 ? -16.665 6.750 4.126 1.00 92.19 251 TYR A C 1
ATOM 1952 O O . TYR A 1 251 ? -15.766 6.509 3.326 1.00 92.19 251 TYR A O 1
ATOM 1960 N N . PHE A 1 252 ? -17.700 5.943 4.342 1.00 91.00 252 PHE A N 1
ATOM 1961 C CA . PHE A 1 252 ? -17.917 4.688 3.644 1.00 91.00 252 PHE A CA 1
ATOM 1962 C C . PHE A 1 252 ? -19.264 4.725 2.937 1.00 91.00 252 PHE A C 1
ATOM 1964 O O . PHE A 1 252 ? -20.303 4.970 3.555 1.00 91.00 252 PHE A O 1
ATOM 1971 N N . LYS A 1 253 ? -19.237 4.476 1.627 1.00 91.38 253 LYS A N 1
ATOM 1972 C CA . LYS A 1 253 ? -20.448 4.379 0.811 1.00 91.38 253 LYS A CA 1
ATOM 1973 C C . LYS A 1 253 ? -21.220 3.098 1.121 1.00 91.38 253 LYS A C 1
ATOM 1975 O O . LYS A 1 253 ? -22.434 3.147 1.278 1.00 91.38 253 LYS A O 1
ATOM 1980 N N . ASP A 1 254 ? -20.510 1.980 1.229 1.00 93.12 254 ASP A N 1
ATOM 1981 C CA . ASP A 1 254 ? -21.076 0.662 1.498 1.00 93.12 254 ASP A CA 1
ATOM 1982 C C . ASP A 1 254 ? -20.916 0.277 2.976 1.00 93.12 254 ASP A C 1
ATOM 1984 O O . ASP A 1 254 ? -19.979 0.705 3.649 1.00 93.12 254 ASP A O 1
ATOM 1988 N N . GLY A 1 255 ? -21.851 -0.528 3.484 1.00 94.50 255 GLY A N 1
ATOM 1989 C CA . GLY A 1 255 ? -21.796 -1.076 4.841 1.00 94.50 255 GLY A CA 1
ATOM 1990 C C . GLY A 1 255 ? -20.861 -2.278 4.914 1.00 94.50 255 GLY A C 1
ATOM 1991 O O . GLY A 1 255 ? -20.672 -2.987 3.921 1.00 94.50 255 GLY A O 1
ATOM 1992 N N . GLY A 1 256 ? -20.275 -2.520 6.083 1.00 96.25 256 GLY A N 1
ATOM 1993 C CA . GLY A 1 256 ? -19.320 -3.608 6.238 1.00 96.25 256 GLY A CA 1
ATOM 1994 C C . GLY A 1 256 ? -18.566 -3.599 7.558 1.00 96.25 256 GLY A C 1
ATOM 1995 O O . GLY A 1 256 ? -18.975 -2.970 8.539 1.00 96.25 256 GLY A O 1
ATOM 1996 N N . SER A 1 257 ? -17.464 -4.341 7.565 1.00 96.69 257 SER A N 1
ATOM 1997 C CA . SER A 1 257 ? -16.510 -4.402 8.670 1.00 96.69 257 SER A CA 1
ATOM 1998 C C . SER A 1 257 ? -15.115 -4.009 8.201 1.00 96.69 257 SER A C 1
ATOM 2000 O O . SER A 1 257 ? -14.762 -4.258 7.057 1.00 96.69 257 SER A O 1
ATOM 2002 N N . VAL A 1 258 ? -14.313 -3.426 9.085 1.00 95.06 258 VAL A N 1
ATOM 2003 C CA . VAL A 1 258 ? -12.895 -3.147 8.848 1.00 95.06 258 VAL A CA 1
ATOM 2004 C C . VAL A 1 258 ? -12.069 -3.887 9.892 1.00 95.06 258 VAL A C 1
ATOM 2006 O O . VAL A 1 258 ? -12.297 -3.729 11.096 1.00 95.06 258 VAL A O 1
ATOM 2009 N N . MET A 1 259 ? -11.114 -4.684 9.421 1.00 95.31 259 MET A N 1
ATOM 2010 C CA . MET A 1 259 ? -10.128 -5.388 10.239 1.00 95.31 259 MET A CA 1
ATOM 2011 C C . MET A 1 259 ? -8.862 -4.531 10.365 1.00 95.31 259 MET A C 1
ATOM 2013 O O . MET A 1 259 ? -8.364 -3.995 9.375 1.00 95.31 259 MET A O 1
ATOM 2017 N N . ARG A 1 260 ? -8.383 -4.332 11.595 1.00 93.81 260 ARG A N 1
ATOM 2018 C CA . ARG A 1 260 ? -7.214 -3.505 11.935 1.00 93.81 260 ARG A CA 1
ATOM 2019 C C . ARG A 1 260 ? -6.227 -4.342 12.742 1.00 93.81 260 ARG A C 1
ATOM 2021 O O . ARG A 1 260 ? -6.050 -4.110 13.936 1.00 93.81 260 ARG A O 1
ATOM 2028 N N . ASP A 1 261 ? -5.677 -5.356 12.097 1.00 90.31 261 ASP A N 1
ATOM 2029 C CA . ASP A 1 261 ? -4.838 -6.408 12.681 1.00 90.31 261 ASP A CA 1
ATOM 2030 C C . ASP A 1 261 ? -3.552 -6.677 11.874 1.00 90.31 261 ASP A C 1
ATOM 2032 O O . ASP A 1 261 ? -2.834 -7.635 12.155 1.00 90.31 261 ASP A O 1
ATOM 2036 N N . THR A 1 262 ? -3.264 -5.839 10.871 1.00 81.12 262 THR A N 1
ATOM 2037 C CA . THR A 1 262 ? -2.047 -5.880 10.047 1.00 81.12 262 THR A CA 1
ATOM 2038 C C . THR A 1 262 ? -1.602 -4.468 9.660 1.00 81.12 262 THR A C 1
ATOM 2040 O O . THR A 1 262 ? -2.318 -3.497 9.887 1.00 81.12 262 THR A O 1
ATOM 2043 N N . ASP A 1 263 ? -0.443 -4.323 9.016 1.00 79.19 263 ASP A N 1
ATOM 2044 C CA . ASP A 1 263 ? -0.096 -3.118 8.244 1.00 79.19 263 ASP A CA 1
ATOM 2045 C C . ASP A 1 263 ? -0.104 -1.789 9.022 1.00 79.19 263 ASP A C 1
ATOM 2047 O O . ASP A 1 263 ? -0.496 -0.739 8.509 1.00 79.19 263 ASP A O 1
ATOM 2051 N N . ASN A 1 264 ? 0.301 -1.818 10.297 1.00 81.69 264 ASN A N 1
ATOM 2052 C CA . ASN A 1 264 ? 0.277 -0.662 11.207 1.00 81.69 264 ASN A CA 1
ATOM 2053 C C . ASN A 1 264 ? -1.119 -0.026 11.374 1.00 81.69 264 ASN A C 1
ATOM 2055 O O . ASN A 1 264 ? -1.237 1.109 11.849 1.00 81.69 264 ASN A O 1
ATOM 2059 N N . ALA A 1 265 ? -2.168 -0.760 11.005 1.00 84.94 265 ALA A N 1
ATOM 2060 C CA . ALA A 1 265 ? -3.564 -0.415 11.193 1.00 84.94 265 ALA A CA 1
ATOM 2061 C C . ALA A 1 265 ? -3.982 -0.312 12.660 1.00 84.94 265 ALA A C 1
ATOM 2063 O O . ALA A 1 265 ? -4.974 0.339 13.015 1.00 84.94 265 ALA A O 1
ATOM 2064 N N . GLU A 1 266 ? -3.260 -1.050 13.487 1.00 93.69 266 GLU A N 1
ATOM 2065 C CA . GLU A 1 266 ? -3.515 -1.290 14.887 1.00 93.69 266 GLU A CA 1
ATOM 2066 C C . GLU A 1 266 ? -3.144 -0.049 15.703 1.00 93.69 266 GLU A C 1
ATOM 2068 O O . GLU A 1 266 ? -2.274 0.749 15.334 1.00 93.69 266 GLU A O 1
ATOM 2073 N N . TRP A 1 267 ? -3.768 0.119 16.867 1.00 95.38 267 TRP A N 1
ATOM 2074 C CA . TRP A 1 267 ? -3.413 1.244 17.726 1.00 95.38 267 TRP A CA 1
ATOM 2075 C C . TRP A 1 267 ? -2.090 0.979 18.447 1.00 95.38 267 TRP A C 1
ATOM 2077 O O . TRP A 1 267 ? -1.966 0.039 19.227 1.00 95.38 267 TRP A O 1
ATOM 2087 N N . ASP A 1 268 ? -1.112 1.852 18.249 1.00 93.62 268 ASP A N 1
ATOM 2088 C CA . ASP A 1 268 ? 0.235 1.745 18.821 1.00 93.62 268 ASP A CA 1
ATOM 2089 C C . ASP A 1 268 ? 0.365 2.286 20.255 1.00 93.62 268 ASP A C 1
ATOM 2091 O O . ASP A 1 268 ? 1.470 2.475 20.765 1.00 93.62 268 ASP A O 1
ATOM 2095 N N . GLY A 1 269 ? -0.758 2.580 20.915 1.00 95.31 269 GLY A N 1
ATOM 2096 C CA . GLY A 1 269 ? -0.761 3.113 22.272 1.00 95.31 269 GLY A CA 1
ATOM 2097 C C . GLY A 1 269 ? -0.246 4.550 22.380 1.00 95.31 269 GLY A C 1
ATOM 2098 O O . GLY A 1 269 ? 0.209 4.948 23.458 1.00 95.31 269 GLY A O 1
ATOM 2099 N N . ARG A 1 270 ? -0.287 5.335 21.297 1.00 95.06 270 ARG A N 1
ATOM 2100 C CA . ARG A 1 270 ? 0.084 6.757 21.312 1.00 95.06 270 ARG A CA 1
ATOM 2101 C C . ARG A 1 270 ? -1.120 7.693 21.286 1.00 95.06 270 ARG A C 1
ATOM 2103 O O . ARG A 1 270 ? -2.217 7.332 20.854 1.00 95.06 270 ARG A O 1
ATOM 2110 N N . ASP A 1 271 ? -0.903 8.901 21.793 1.00 94.75 271 ASP A N 1
ATOM 2111 C CA . ASP A 1 271 ? -1.844 10.015 21.721 1.00 94.75 271 ASP A CA 1
ATOM 2112 C C . ASP A 1 271 ? -1.715 10.811 20.410 1.00 94.75 271 ASP A C 1
ATOM 2114 O O . ASP A 1 271 ? -0.881 10.528 19.549 1.00 94.75 271 ASP A O 1
ATOM 2118 N N . HIS A 1 272 ? -2.539 11.850 20.266 1.00 90.94 272 HIS A N 1
ATOM 2119 C CA . HIS A 1 272 ? -2.547 12.729 19.095 1.00 90.94 272 HIS A CA 1
ATOM 2120 C C . HIS A 1 272 ? -1.253 13.550 18.892 1.00 90.94 272 HIS A C 1
ATOM 2122 O O . HIS A 1 272 ? -1.128 14.252 17.888 1.00 90.94 272 HIS A O 1
ATOM 2128 N N . LEU A 1 273 ? -0.316 13.532 19.849 1.00 90.38 273 LEU A N 1
ATOM 2129 C CA . LEU A 1 273 ? 1.013 14.147 19.748 1.00 90.38 273 LEU A CA 1
ATOM 2130 C C . LEU A 1 273 ? 2.103 13.106 19.447 1.00 90.38 273 LEU A C 1
ATOM 2132 O O . LEU A 1 273 ? 3.286 13.451 19.442 1.00 90.38 273 LEU A O 1
ATOM 2136 N N . GLY A 1 274 ? 1.730 11.840 19.232 1.00 87.50 274 GLY A N 1
ATOM 2137 C CA . GLY A 1 274 ? 2.661 10.732 19.031 1.00 87.50 274 GLY A CA 1
ATOM 2138 C C . GLY A 1 274 ? 3.382 10.300 20.311 1.00 87.50 274 GLY A C 1
ATOM 2139 O O . GLY A 1 274 ? 4.396 9.598 20.243 1.00 87.50 274 GLY A O 1
ATOM 2140 N N . GLN A 1 275 ? 2.908 10.705 21.490 1.00 93.62 275 GLN A N 1
ATOM 2141 C CA . GLN A 1 275 ? 3.495 10.307 22.769 1.00 93.62 275 GLN A CA 1
ATOM 2142 C C . GLN A 1 275 ? 2.842 9.019 23.261 1.00 93.62 275 GLN A C 1
ATOM 2144 O O . GLN A 1 275 ? 1.633 8.847 23.144 1.00 93.62 275 GLN A O 1
ATOM 2149 N N . ILE A 1 276 ? 3.640 8.111 23.831 1.00 95.06 276 ILE A N 1
ATOM 2150 C CA . ILE A 1 276 ? 3.109 6.897 24.465 1.00 95.06 276 ILE A CA 1
ATOM 2151 C C . ILE A 1 276 ? 2.208 7.304 25.631 1.00 95.06 276 ILE A C 1
ATOM 2153 O O . ILE A 1 276 ? 2.624 8.066 26.511 1.00 95.06 276 ILE A O 1
ATOM 2157 N N . VAL A 1 277 ? 0.987 6.773 25.652 1.00 96.31 277 VAL A N 1
ATOM 2158 C CA . VAL A 1 277 ? 0.028 7.060 26.718 1.00 96.31 277 VAL A CA 1
ATOM 2159 C C . VAL A 1 277 ? 0.453 6.396 28.028 1.00 96.31 277 VAL A C 1
ATOM 2161 O O . VAL A 1 277 ? 1.156 5.386 28.055 1.00 96.31 277 VAL A O 1
ATOM 2164 N N . SER A 1 278 ? 0.023 6.960 29.157 1.00 95.31 278 SER A N 1
ATOM 2165 C CA . SER A 1 278 ? 0.337 6.377 30.468 1.00 95.31 278 SER A CA 1
ATOM 2166 C C . SER A 1 278 ? -0.314 4.995 30.634 1.00 95.31 278 SER A C 1
ATOM 2168 O O . SER A 1 278 ? -1.423 4.794 30.137 1.00 95.31 278 SER A O 1
ATOM 2170 N N . PRO A 1 279 ? 0.298 4.046 31.364 1.00 96.00 279 PRO A N 1
ATOM 2171 C CA . PRO A 1 279 ? -0.363 2.782 31.668 1.00 96.00 279 PRO A CA 1
ATOM 2172 C C . PRO A 1 279 ? -1.690 3.003 32.402 1.00 96.00 279 PRO A C 1
ATOM 2174 O O . PRO A 1 279 ? -1.798 3.847 33.294 1.00 96.00 279 PRO A O 1
ATOM 2177 N N . GLY A 1 280 ? -2.700 2.227 32.027 1.00 94.88 280 GLY A N 1
ATOM 2178 C CA . GLY A 1 280 ? -4.059 2.355 32.529 1.00 94.88 280 GLY A CA 1
ATOM 2179 C C . GLY A 1 280 ? -5.088 1.743 31.586 1.00 94.88 280 GLY A C 1
ATOM 2180 O O . GLY A 1 280 ? -4.759 1.163 30.553 1.00 94.88 280 GLY A O 1
ATOM 2181 N N . THR A 1 281 ? -6.356 1.875 31.959 1.00 96.38 281 THR A N 1
ATOM 2182 C CA . THR A 1 281 ? -7.480 1.524 31.089 1.00 96.38 281 THR A CA 1
ATOM 2183 C C . THR A 1 281 ? -7.896 2.745 30.276 1.00 96.38 281 THR A C 1
ATOM 2185 O O . THR A 1 281 ? -7.912 3.869 30.781 1.00 96.38 281 THR A O 1
ATOM 2188 N N . TYR A 1 282 ? -8.260 2.503 29.027 1.00 97.88 282 TYR A N 1
ATOM 2189 C CA . TYR A 1 282 ? -8.786 3.471 28.078 1.00 97.88 282 TYR A CA 1
ATOM 2190 C C . TYR A 1 282 ? -10.084 2.926 27.481 1.00 97.88 282 TYR A C 1
ATOM 2192 O O . TYR A 1 282 ? -10.424 1.753 27.650 1.00 97.88 282 TYR A O 1
ATOM 2200 N N . ILE A 1 283 ? -10.823 3.789 26.796 1.00 97.88 283 ILE A N 1
ATOM 2201 C CA . ILE A 1 283 ? -12.059 3.451 26.097 1.00 97.88 283 ILE A CA 1
ATOM 2202 C C . ILE A 1 283 ? -11.827 3.694 24.612 1.00 97.88 283 ILE A C 1
ATOM 2204 O O . ILE A 1 283 ? -11.560 4.824 24.202 1.00 97.88 283 ILE A O 1
ATOM 2208 N N . MET A 1 284 ? -11.956 2.639 23.817 1.00 98.31 284 MET A N 1
ATOM 2209 C CA . MET A 1 284 ? -12.075 2.737 22.372 1.00 98.31 284 MET A CA 1
ATOM 2210 C C . MET A 1 284 ? -13.550 2.926 22.035 1.00 98.31 284 MET A C 1
ATOM 2212 O O . MET A 1 284 ? -14.386 2.099 22.388 1.00 98.31 284 MET A O 1
ATOM 2216 N N . HIS A 1 285 ? -13.871 4.046 21.404 1.00 98.25 285 HIS A N 1
ATOM 2217 C CA . HIS A 1 285 ? -15.231 4.451 21.083 1.00 98.25 285 HIS A CA 1
ATOM 2218 C C . HIS A 1 285 ? -15.370 4.627 19.580 1.00 98.25 285 HIS A C 1
ATOM 2220 O O . HIS A 1 285 ? -14.564 5.324 18.961 1.00 98.25 285 HIS A O 1
ATOM 2226 N N . ILE A 1 286 ? -16.421 4.044 19.018 1.00 98.44 286 ILE A N 1
ATOM 2227 C CA . ILE A 1 286 ? -16.803 4.220 17.623 1.00 98.44 286 ILE A CA 1
ATOM 2228 C C . ILE A 1 286 ? -18.112 4.999 17.531 1.00 98.44 286 ILE A C 1
ATOM 2230 O O . ILE A 1 286 ? -19.038 4.793 18.311 1.00 98.44 286 ILE A O 1
ATOM 2234 N N . GLU A 1 287 ? -18.190 5.869 16.536 1.00 97.81 287 GLU A N 1
ATOM 2235 C CA . GLU A 1 287 ? -19.378 6.614 16.147 1.00 97.81 287 GLU A CA 1
ATOM 2236 C C . GLU A 1 287 ? -19.574 6.462 14.635 1.00 97.81 287 GLU A C 1
ATOM 2238 O O . GLU A 1 287 ? -18.635 6.705 13.879 1.00 97.81 287 GLU A O 1
ATOM 2243 N N . ALA A 1 288 ? -20.772 6.093 14.179 1.00 97.25 288 ALA A N 1
ATOM 2244 C CA . ALA A 1 288 ? -21.128 6.131 12.761 1.00 97.25 288 ALA A CA 1
ATOM 2245 C C . ALA A 1 288 ? -22.361 7.006 12.541 1.00 97.25 288 ALA A C 1
ATOM 2247 O O . ALA A 1 288 ? -23.392 6.818 13.190 1.00 97.25 288 ALA A O 1
ATOM 2248 N N . ASN A 1 289 ? -22.250 7.955 11.615 1.00 96.44 289 ASN A N 1
ATOM 2249 C CA . ASN A 1 289 ? -23.307 8.890 11.250 1.00 96.44 289 ASN A CA 1
ATOM 2250 C C . ASN A 1 289 ? -23.748 8.627 9.810 1.00 96.44 289 ASN A C 1
ATOM 2252 O O . ASN A 1 289 ? -22.985 8.893 8.882 1.00 96.44 289 ASN A O 1
ATOM 2256 N N . GLN A 1 290 ? -24.971 8.129 9.638 1.00 94.81 290 GLN A N 1
ATOM 2257 C CA . GLN A 1 290 ? -25.521 7.747 8.341 1.00 94.81 290 GLN A CA 1
ATOM 2258 C C . GLN A 1 290 ? -26.164 8.953 7.642 1.00 94.81 290 GLN A C 1
ATOM 2260 O O . GLN A 1 290 ? -27.083 9.574 8.188 1.00 94.81 290 GLN A O 1
ATOM 2265 N N . PHE A 1 291 ? -25.715 9.287 6.430 1.00 90.56 291 PHE A N 1
ATOM 2266 C CA . PHE A 1 291 ? -26.115 10.521 5.744 1.00 90.56 291 PHE A CA 1
ATOM 2267 C C . PHE A 1 291 ? -27.555 10.479 5.234 1.00 90.56 291 PHE A C 1
ATOM 2269 O O . PHE A 1 291 ? -28.314 11.415 5.497 1.00 90.56 291 PHE A O 1
ATOM 2276 N N . HIS A 1 292 ? -27.977 9.407 4.560 1.00 89.50 292 HIS A N 1
ATOM 2277 C CA . HIS A 1 292 ? -29.329 9.341 3.995 1.00 89.50 292 HIS A CA 1
ATOM 2278 C C . HIS A 1 292 ? -30.442 9.298 5.058 1.00 89.50 292 HIS A C 1
ATOM 2280 O O . HIS A 1 292 ? -31.564 9.730 4.792 1.00 89.50 292 HIS A O 1
ATOM 2286 N N . SER A 1 293 ? -30.176 8.738 6.246 1.00 90.56 293 SER A N 1
ATOM 2287 C CA . SER A 1 293 ? -31.184 8.567 7.306 1.00 90.56 293 SER A CA 1
ATOM 2288 C C . SER A 1 293 ? -31.051 9.581 8.440 1.00 90.56 293 SER A C 1
ATOM 2290 O O . SER A 1 293 ? -32.007 9.773 9.195 1.00 90.56 293 SER A O 1
ATOM 2292 N N . GLY A 1 294 ? -29.880 10.209 8.584 1.00 89.50 294 GLY A N 1
ATOM 2293 C CA . GLY A 1 294 ? -29.531 11.058 9.721 1.00 89.50 294 GLY A CA 1
ATOM 2294 C C . GLY A 1 294 ? -29.392 10.298 11.044 1.00 89.50 294 GLY A C 1
ATOM 2295 O O . GLY A 1 294 ? -29.380 10.929 12.101 1.00 89.50 294 GLY A O 1
ATOM 2296 N N . LYS A 1 295 ? -29.348 8.958 11.025 1.00 93.31 295 LYS A N 1
ATOM 2297 C CA . LYS A 1 295 ? -29.171 8.148 12.236 1.00 93.31 295 LYS A CA 1
ATOM 2298 C C . LYS A 1 295 ? -27.709 8.135 12.669 1.00 93.31 295 LYS A C 1
ATOM 2300 O O . LYS A 1 295 ? -26.811 7.996 11.843 1.00 93.31 295 LYS A O 1
ATOM 2305 N N . SER A 1 296 ? -27.508 8.191 13.981 1.00 94.75 296 SER A N 1
ATOM 2306 C CA . SER A 1 296 ? -26.202 8.039 14.619 1.00 94.75 296 SER A CA 1
ATOM 2307 C C . SER A 1 296 ? -26.176 6.766 15.453 1.00 94.75 296 SER A C 1
ATOM 2309 O O . SER A 1 296 ? -27.116 6.479 16.199 1.00 94.75 296 SER A O 1
ATOM 2311 N N . PHE A 1 297 ? -25.079 6.031 15.354 1.00 96.50 297 PHE A N 1
ATOM 2312 C CA . PHE A 1 297 ? -24.817 4.798 16.081 1.00 96.50 297 PHE A CA 1
ATOM 2313 C C . PHE A 1 297 ? -23.496 4.943 16.831 1.00 96.50 297 PHE A C 1
ATOM 2315 O O . PHE A 1 297 ? -22.594 5.640 16.369 1.00 96.50 297 PHE A O 1
ATOM 2322 N N . ASN A 1 298 ? -23.373 4.294 17.983 1.00 97.62 298 ASN A N 1
ATOM 2323 C CA . ASN A 1 298 ? -22.123 4.251 18.727 1.00 97.62 298 ASN A CA 1
ATOM 2324 C C . ASN A 1 298 ? -21.965 2.919 19.452 1.00 97.62 298 ASN A C 1
ATOM 2326 O O . ASN A 1 298 ? -22.952 2.239 19.735 1.00 97.62 298 ASN A O 1
ATOM 2330 N N . ASP A 1 299 ? -20.716 2.581 19.738 1.00 98.38 299 ASP A N 1
ATOM 2331 C CA . ASP A 1 299 ? -20.327 1.460 20.584 1.00 98.38 299 ASP A CA 1
ATOM 2332 C C . ASP A 1 299 ? -19.007 1.795 21.295 1.00 98.38 299 ASP A C 1
ATOM 2334 O O . ASP A 1 299 ? -18.283 2.719 20.902 1.00 98.38 299 ASP A O 1
ATOM 2338 N N . TYR A 1 300 ? -18.699 1.078 22.369 1.00 97.25 300 TYR A N 1
ATOM 2339 C CA . TYR A 1 300 ? -17.493 1.300 23.156 1.00 97.25 300 TYR A CA 1
ATOM 2340 C C . TYR A 1 300 ? -16.936 -0.001 23.725 1.00 97.25 300 TYR A C 1
ATOM 2342 O O . TYR A 1 300 ? -17.669 -0.867 24.200 1.00 97.25 300 TYR A O 1
ATOM 2350 N N . ALA A 1 301 ? -15.611 -0.095 23.767 1.00 97.75 301 ALA A N 1
ATOM 2351 C CA . ALA A 1 301 ? -14.902 -1.226 24.341 1.00 97.75 301 ALA A CA 1
ATOM 2352 C C . ALA A 1 301 ? -13.708 -0.760 25.191 1.00 97.75 301 ALA A C 1
ATOM 2354 O O . ALA A 1 301 ? -13.022 0.202 24.830 1.00 97.75 301 ALA A O 1
ATOM 2355 N N . PRO A 1 302 ? -13.446 -1.407 26.341 1.00 96.81 302 PRO A N 1
ATOM 2356 C CA . PRO A 1 302 ? -12.278 -1.099 27.150 1.00 96.81 302 PRO A CA 1
ATOM 2357 C C . PRO A 1 302 ? -11.007 -1.643 26.492 1.00 96.81 302 PRO A C 1
ATOM 2359 O O . PRO A 1 302 ? -11.004 -2.743 25.946 1.00 96.81 302 PRO A O 1
ATOM 2362 N N . VAL A 1 303 ? -9.910 -0.901 26.619 1.00 96.88 303 VAL A N 1
ATOM 2363 C CA . VAL A 1 303 ? -8.568 -1.323 26.196 1.00 96.88 303 VAL A CA 1
ATOM 2364 C C . VAL A 1 303 ? -7.564 -1.013 27.302 1.00 96.88 303 VAL A C 1
ATOM 2366 O O . VAL A 1 303 ? -7.787 -0.109 28.111 1.00 96.88 303 VAL A O 1
ATOM 2369 N N . VAL A 1 304 ? -6.478 -1.778 27.401 1.00 96.56 304 VAL A N 1
ATOM 2370 C CA . VAL A 1 304 ? -5.543 -1.671 28.531 1.00 96.56 304 VAL A CA 1
ATOM 2371 C C . VAL A 1 304 ? -4.120 -1.478 28.029 1.00 96.56 304 VAL A C 1
ATOM 2373 O O . VAL A 1 304 ? -3.612 -2.273 27.245 1.00 96.56 304 VAL A O 1
ATOM 2376 N N . VAL A 1 305 ? -3.470 -0.434 28.539 1.00 96.25 305 VAL A N 1
ATOM 2377 C CA . VAL A 1 305 ? -2.060 -0.131 28.292 1.00 96.25 305 VAL A CA 1
ATOM 2378 C C . VAL A 1 305 ? -1.267 -0.466 29.547 1.00 96.25 305 VAL A C 1
ATOM 2380 O O . VAL A 1 305 ? -1.565 0.016 30.642 1.00 96.25 305 VAL A O 1
ATOM 2383 N N . GLY A 1 306 ? -0.265 -1.317 29.393 1.00 93.56 306 GLY A N 1
ATOM 2384 C CA . GLY A 1 306 ? 0.655 -1.730 30.437 1.00 93.56 306 GLY A CA 1
ATOM 2385 C C . GLY A 1 306 ? 2.012 -1.046 30.322 1.00 93.56 306 GLY A C 1
ATOM 2386 O O . GLY A 1 306 ? 2.318 -0.318 29.381 1.00 93.56 306 GLY A O 1
ATOM 2387 N N . VAL A 1 307 ? 2.856 -1.321 31.310 1.00 91.19 307 VAL A N 1
ATOM 2388 C CA . VAL A 1 307 ? 4.294 -1.053 31.251 1.00 91.19 307 VAL A CA 1
ATOM 2389 C C . VAL A 1 307 ? 5.028 -2.305 31.680 1.00 91.19 307 VAL A C 1
ATOM 2391 O O . VAL A 1 307 ? 4.573 -3.040 32.561 1.00 91.19 307 VAL A O 1
ATOM 2394 N N . ARG A 1 308 ? 6.199 -2.533 31.094 1.00 83.50 308 ARG A N 1
ATOM 2395 C CA . ARG A 1 308 ? 7.086 -3.587 31.564 1.00 83.50 308 ARG A CA 1
ATOM 2396 C C . ARG A 1 308 ? 7.565 -3.250 32.975 1.00 83.50 308 ARG A C 1
ATOM 2398 O O . ARG A 1 308 ? 8.186 -2.213 33.194 1.00 83.50 308 ARG A O 1
ATOM 2405 N N . SER A 1 309 ? 7.278 -4.132 33.927 1.00 67.12 309 SER A N 1
ATOM 2406 C CA . SER A 1 309 ? 7.982 -4.124 35.210 1.00 67.12 309 SER A CA 1
ATOM 2407 C C . SER A 1 309 ? 9.367 -4.733 35.002 1.00 67.12 309 SER A C 1
ATOM 2409 O O . SER A 1 309 ? 9.478 -5.802 34.400 1.00 67.12 309 SER A O 1
ATOM 2411 N N . ASN A 1 310 ? 10.404 -4.016 35.438 1.00 55.53 310 ASN A N 1
ATOM 2412 C CA . ASN A 1 310 ? 11.769 -4.542 35.512 1.00 55.53 310 ASN A CA 1
ATOM 2413 C C . ASN A 1 310 ? 11.885 -5.639 36.569 1.00 55.53 310 ASN A C 1
ATOM 2415 O O . ASN A 1 310 ? 11.215 -5.504 37.620 1.00 55.53 310 ASN A O 1
#